Protein AF-A0A7Y2XGN5-F1 (afdb_monomer_lite)

Sequence (210 aa):
MIRVLTLCLCLACTPVGALAEQETGHDYFAAQRQMISRGVQAVLMCNGLFTSGRSLEQVFRQELAYLSDPVGTVEGGDYRIDTGMRAVEVGSPDSGPVMRAAFREGIGCIVLAPDQDLDDVDSLPSFDATPPTGDPSRIPWPDGDLLPGNPIPETVNAAALQAASDWAFERDTPEQDTLSLLVVHQGRIIHERYAEGIDRDTRTRTWSTA

Structure (mmCIF, N/CA/C/O backbone):
data_AF-A0A7Y2XGN5-F1
#
_entry.id   AF-A0A7Y2XGN5-F1
#
loop_
_atom_site.group_PDB
_atom_site.id
_atom_site.type_symbol
_atom_site.label_atom_id
_atom_site.label_alt_id
_atom_site.label_comp_id
_atom_site.label_asym_id
_atom_site.label_entity_id
_atom_site.label_seq_id
_atom_site.pdbx_PDB_ins_code
_atom_site.Cartn_x
_atom_site.Cartn_y
_atom_site.Cartn_z
_atom_site.occupancy
_atom_site.B_iso_or_equiv
_atom_site.auth_seq_id
_atom_site.auth_comp_id
_atom_site.auth_asym_id
_atom_site.auth_atom_id
_atom_site.pdbx_PDB_model_num
ATOM 1 N N . MET A 1 1 ? 18.950 68.385 70.216 1.00 39.97 1 MET A N 1
ATOM 2 C CA . MET A 1 1 ? 19.549 67.271 69.449 1.00 39.97 1 MET A CA 1
ATOM 3 C C . MET A 1 1 ? 18.477 66.714 68.526 1.00 39.97 1 MET A C 1
ATOM 5 O O . MET A 1 1 ? 17.382 66.429 68.992 1.00 39.97 1 MET A O 1
ATOM 9 N N . ILE A 1 2 ? 18.743 66.754 67.223 1.00 39.59 2 ILE A N 1
ATOM 10 C CA . ILE A 1 2 ? 17.759 66.713 66.130 1.00 39.59 2 ILE A CA 1
ATOM 11 C C . ILE A 1 2 ? 17.138 65.312 65.983 1.00 39.59 2 ILE A C 1
ATOM 13 O O . ILE A 1 2 ? 17.851 64.313 65.962 1.00 39.59 2 ILE A O 1
ATOM 17 N N . ARG A 1 3 ? 15.799 65.266 65.916 1.00 40.22 3 ARG A N 1
ATOM 18 C CA . ARG A 1 3 ? 14.970 64.067 65.707 1.00 40.22 3 ARG A CA 1
ATOM 19 C C . ARG A 1 3 ? 15.082 63.602 64.251 1.00 40.22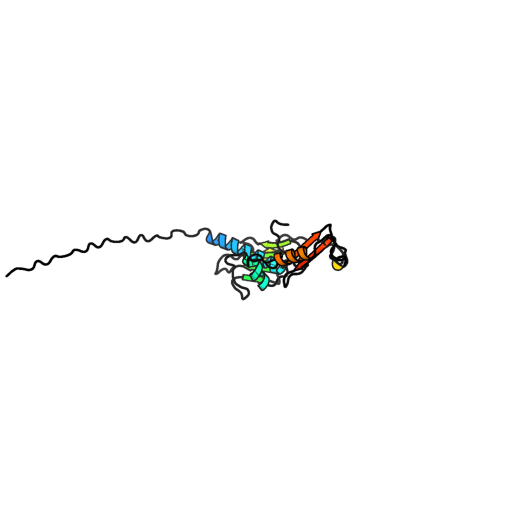 3 ARG A C 1
ATOM 21 O O . ARG A 1 3 ? 14.822 64.384 63.342 1.00 40.22 3 ARG A O 1
ATOM 28 N N . VAL A 1 4 ? 15.440 62.335 64.053 1.00 43.47 4 VAL A N 1
ATOM 29 C CA . VAL A 1 4 ? 15.466 61.660 62.748 1.00 43.47 4 VAL A CA 1
ATOM 30 C C . VAL A 1 4 ? 14.032 61.321 62.331 1.00 43.47 4 VAL A C 1
ATOM 32 O O . VAL A 1 4 ? 13.284 60.718 63.098 1.00 43.47 4 VAL A O 1
ATOM 35 N N . LEU A 1 5 ? 13.653 61.759 61.131 1.00 44.75 5 LEU A N 1
ATOM 36 C CA . LEU A 1 5 ? 12.362 61.515 60.496 1.00 44.75 5 LEU A CA 1
ATOM 37 C C . LEU A 1 5 ? 12.466 60.214 59.679 1.00 44.75 5 LEU A C 1
ATOM 39 O O . LEU A 1 5 ? 13.184 60.176 58.682 1.00 44.75 5 LEU A O 1
ATOM 43 N N . THR A 1 6 ? 11.789 59.146 60.099 1.00 49.91 6 THR A N 1
ATOM 44 C CA . THR A 1 6 ? 11.737 57.885 59.340 1.00 49.91 6 THR A CA 1
ATOM 45 C C . THR A 1 6 ? 10.616 57.962 58.305 1.00 49.91 6 THR A C 1
ATOM 47 O O . THR A 1 6 ? 9.443 58.071 58.655 1.00 49.91 6 THR A O 1
ATOM 50 N N . LEU A 1 7 ? 10.990 57.934 57.026 1.00 46.38 7 LEU A N 1
ATOM 51 C CA . LEU A 1 7 ? 10.095 57.952 55.870 1.00 46.38 7 LEU A CA 1
ATOM 52 C C . LEU A 1 7 ? 9.572 56.525 55.603 1.00 46.38 7 LEU A C 1
ATOM 54 O O . LEU A 1 7 ? 10.345 55.650 55.221 1.00 46.38 7 LEU A O 1
ATOM 58 N N . CYS A 1 8 ? 8.276 56.278 55.816 1.00 45.75 8 CYS A N 1
ATOM 59 C CA . CYS A 1 8 ? 7.621 55.019 55.437 1.00 45.75 8 CYS A CA 1
ATOM 60 C C . CYS A 1 8 ? 7.396 54.969 53.919 1.00 45.75 8 CYS A C 1
ATOM 62 O O . CYS A 1 8 ? 6.618 55.754 53.378 1.00 45.75 8 CYS A O 1
ATOM 64 N N . LEU A 1 9 ? 8.058 54.030 53.243 1.00 52.44 9 LEU A N 1
ATOM 65 C CA . LEU A 1 9 ? 7.868 53.730 51.825 1.00 52.44 9 LEU A CA 1
ATOM 66 C C . LEU A 1 9 ? 6.732 52.700 51.678 1.00 52.44 9 LEU A C 1
ATOM 68 O O . LEU A 1 9 ? 6.912 51.525 51.991 1.00 52.44 9 LEU A O 1
ATOM 72 N N . CYS A 1 10 ? 5.552 53.133 51.233 1.00 48.84 10 CYS A N 1
ATOM 73 C CA . CYS A 1 10 ? 4.432 52.236 50.936 1.00 48.84 10 CYS A CA 1
ATOM 74 C C . CYS A 1 10 ? 4.643 51.558 49.570 1.00 48.84 10 CYS A C 1
ATOM 76 O O . CYS A 1 10 ? 4.505 52.208 48.535 1.00 48.84 10 CYS A O 1
ATOM 78 N N . LEU A 1 11 ? 4.955 50.256 49.557 1.00 57.78 11 LEU A N 1
ATOM 79 C CA . LEU A 1 11 ? 4.897 49.427 48.348 1.00 57.78 11 LEU A CA 1
ATOM 80 C C . LEU A 1 11 ? 3.427 49.178 47.974 1.00 57.78 11 LEU A C 1
ATOM 82 O O . LEU A 1 11 ? 2.701 48.499 48.699 1.00 57.78 11 LEU A O 1
ATOM 86 N N . ALA A 1 12 ? 2.992 49.713 46.836 1.00 53.97 12 ALA A N 1
ATOM 87 C CA . ALA A 1 12 ? 1.714 49.365 46.232 1.00 53.97 12 ALA A CA 1
ATOM 88 C C . ALA A 1 12 ? 1.853 48.024 45.489 1.00 53.97 12 ALA A C 1
ATOM 90 O O . ALA A 1 12 ? 2.434 47.970 44.407 1.00 53.97 12 ALA A O 1
ATOM 91 N N . CYS A 1 13 ? 1.331 46.939 46.066 1.00 53.28 13 CYS A N 1
ATOM 92 C CA . CYS A 1 13 ? 1.133 45.682 45.346 1.00 53.28 13 CYS A CA 1
ATOM 93 C C . CYS A 1 13 ? -0.063 45.835 44.401 1.00 53.28 13 CYS A C 1
ATOM 95 O O . CYS A 1 13 ? -1.208 45.881 44.850 1.00 53.28 13 CYS A O 1
ATOM 97 N N . THR A 1 14 ? 0.184 45.910 43.096 1.00 58.19 14 THR A N 1
ATOM 98 C CA . THR A 1 14 ? -0.862 45.725 42.088 1.00 58.19 14 THR A CA 1
ATOM 99 C C . THR A 1 14 ? -1.178 44.229 41.983 1.00 58.19 14 THR A C 1
ATOM 101 O O . THR A 1 14 ? -0.264 43.430 41.769 1.00 58.19 14 THR A O 1
ATOM 104 N N . PRO A 1 15 ? -2.441 43.796 42.142 1.00 53.97 15 PRO A N 1
ATOM 105 C CA . PRO A 1 15 ? -2.793 42.413 41.876 1.00 53.97 15 PRO A CA 1
ATOM 106 C C . PRO A 1 15 ? -2.719 42.204 40.362 1.00 53.97 15 PRO A C 1
ATOM 108 O O . PRO A 1 15 ? -3.539 42.727 39.608 1.00 53.97 15 PRO A O 1
ATOM 111 N N . VAL A 1 16 ? -1.713 41.457 39.910 1.00 58.31 16 VAL A N 1
ATOM 112 C CA . VAL A 1 16 ? -1.733 40.840 38.584 1.00 58.31 16 VAL A CA 1
ATOM 113 C C . VAL A 1 16 ? -2.884 39.842 38.622 1.00 58.31 16 VAL A C 1
ATOM 115 O O . VAL A 1 16 ? -2.775 38.774 39.220 1.00 58.31 16 VAL A O 1
ATOM 118 N N . GLY A 1 17 ? -4.030 40.238 38.070 1.00 53.50 17 GLY A N 1
ATOM 119 C CA . GLY A 1 17 ? -5.134 39.326 37.833 1.00 53.50 17 GLY A CA 1
ATOM 120 C C . GLY A 1 17 ? -4.645 38.239 36.888 1.00 53.50 17 GLY A C 1
ATOM 121 O O . GLY A 1 17 ? -4.454 38.495 35.702 1.00 53.50 17 GLY A O 1
ATOM 122 N N . ALA A 1 18 ? -4.409 37.043 37.420 1.00 54.38 18 ALA A N 1
ATOM 123 C CA . ALA A 1 18 ? -4.291 35.850 36.608 1.00 54.38 18 ALA A CA 1
ATOM 124 C C . ALA A 1 18 ? -5.665 35.614 35.973 1.00 54.38 18 ALA A C 1
ATOM 126 O O . ALA A 1 18 ? -6.574 35.081 36.609 1.00 54.38 18 ALA A O 1
ATOM 127 N N . LEU A 1 19 ? -5.837 36.066 34.732 1.00 54.53 19 LEU A N 1
ATOM 128 C CA . LEU A 1 19 ? -6.859 35.507 33.865 1.00 54.53 19 LEU A CA 1
ATOM 129 C C . LEU A 1 19 ? -6.414 34.072 33.598 1.00 54.53 19 LEU A C 1
ATOM 131 O O . LEU A 1 19 ? -5.533 33.824 32.780 1.00 54.53 19 LEU A O 1
ATOM 135 N N . ALA A 1 20 ? -6.954 33.137 34.375 1.00 53.94 20 ALA A N 1
ATOM 136 C CA . ALA A 1 20 ? -6.930 31.737 34.006 1.00 53.94 20 ALA A CA 1
ATOM 137 C C . ALA A 1 20 ? -7.732 31.626 32.707 1.00 53.94 20 ALA A C 1
ATOM 139 O O . ALA A 1 20 ? -8.962 31.693 32.717 1.00 53.94 20 ALA A O 1
ATOM 140 N N . GLU A 1 21 ? -7.027 31.544 31.586 1.00 57.19 21 GLU A N 1
ATOM 141 C CA . GLU A 1 21 ? -7.609 31.187 30.303 1.00 57.19 21 GLU A CA 1
ATOM 142 C C . GLU A 1 21 ? -8.087 29.739 30.440 1.00 57.19 21 GLU A C 1
ATOM 144 O O . GLU A 1 21 ? -7.306 28.794 30.374 1.00 57.19 21 GLU A O 1
ATOM 149 N N . GLN A 1 22 ? -9.367 29.552 30.775 1.00 57.31 22 GLN A N 1
ATOM 150 C CA . GLN A 1 22 ? -9.992 28.242 30.656 1.00 57.31 22 GLN A CA 1
ATOM 151 C C . GLN A 1 22 ? -9.955 27.880 29.171 1.00 57.31 22 GLN A C 1
ATOM 153 O O . GLN A 1 22 ? -10.751 28.418 28.397 1.00 57.31 22 GLN A O 1
ATOM 158 N N . GLU A 1 23 ? -9.059 26.968 28.784 1.00 60.34 23 GLU A N 1
ATOM 159 C CA . GLU A 1 23 ? -9.159 26.234 27.523 1.00 60.34 23 GLU A CA 1
ATOM 160 C C . GLU A 1 23 ? -10.536 25.562 27.486 1.00 60.34 23 GLU A C 1
ATOM 162 O O . GLU A 1 23 ? -10.786 24.503 28.061 1.00 60.34 23 GLU A O 1
ATOM 167 N N . THR A 1 24 ? -11.488 26.251 26.871 1.00 68.44 24 THR A N 1
ATOM 168 C CA . THR A 1 24 ? -12.861 25.799 26.700 1.00 68.44 24 THR A CA 1
ATOM 169 C C . THR A 1 24 ? -12.974 25.266 25.288 1.00 68.44 24 THR A C 1
ATOM 171 O O . THR A 1 24 ? -13.283 25.989 24.348 1.00 68.44 24 THR A O 1
ATOM 174 N N . GLY A 1 25 ? -12.708 23.974 25.135 1.00 73.06 25 GLY A N 1
ATOM 175 C CA . GLY A 1 25 ? -12.869 23.303 23.854 1.00 73.06 25 GLY A CA 1
ATOM 176 C C . GLY A 1 25 ? -12.949 21.798 24.016 1.00 73.06 25 GLY A C 1
ATOM 177 O O . GLY A 1 25 ? -12.007 21.101 23.665 1.00 73.06 25 GLY A O 1
ATOM 178 N N . HIS A 1 26 ? -14.058 21.280 24.554 1.00 85.25 26 HIS A N 1
ATOM 179 C CA . HIS A 1 26 ? -14.326 19.847 24.429 1.00 85.25 26 HIS A CA 1
ATOM 180 C C . HIS A 1 26 ? -14.402 19.497 22.938 1.00 85.25 26 HIS A C 1
ATOM 182 O O . HIS A 1 26 ? -15.207 20.074 22.203 1.00 85.25 26 HIS A O 1
ATOM 188 N N . ASP A 1 27 ? -13.547 18.582 22.488 1.00 89.69 27 ASP A N 1
ATOM 189 C CA . ASP A 1 27 ? -13.486 18.189 21.087 1.00 89.69 27 ASP A CA 1
ATOM 190 C C . ASP A 1 27 ? -14.611 17.206 20.751 1.00 89.69 27 ASP A C 1
ATOM 192 O O . ASP A 1 27 ? -14.450 15.987 20.806 1.00 89.69 27 ASP A O 1
ATOM 196 N N . TYR A 1 28 ? -15.760 17.753 20.357 1.00 91.00 28 TYR A N 1
ATOM 197 C CA . TYR A 1 28 ? -16.929 16.978 19.934 1.00 91.00 28 TYR A CA 1
ATOM 198 C C . TYR A 1 28 ? -16.660 16.032 18.756 1.00 91.00 28 TYR A C 1
ATOM 200 O O . TYR A 1 28 ? -17.456 15.124 18.528 1.00 91.00 28 TYR A O 1
ATOM 208 N N . PHE A 1 29 ? -15.569 16.237 18.010 1.00 92.81 29 PHE A N 1
ATOM 209 C CA . PHE A 1 29 ? -15.221 15.436 16.839 1.00 92.81 29 PHE A CA 1
ATOM 210 C C . PHE A 1 29 ? -14.088 14.438 17.097 1.00 92.81 29 PHE A C 1
ATOM 212 O O . PHE A 1 29 ? -13.654 13.760 16.163 1.00 92.81 29 PHE A O 1
ATOM 219 N N . ALA A 1 30 ? -13.604 14.324 18.339 1.00 90.69 30 ALA A N 1
ATOM 220 C CA . ALA A 1 30 ? -12.494 13.441 18.688 1.00 90.69 30 ALA A CA 1
ATOM 221 C C . ALA A 1 30 ? -12.772 11.989 18.269 1.00 90.69 30 ALA A C 1
ATOM 223 O O . ALA A 1 30 ? -11.959 11.371 17.582 1.00 90.69 30 ALA A O 1
ATOM 224 N N . ALA A 1 31 ? -13.959 11.470 18.599 1.00 89.88 31 ALA A N 1
ATOM 225 C CA . ALA A 1 31 ? -14.358 10.107 18.255 1.00 89.88 31 ALA A CA 1
ATOM 226 C C . ALA A 1 31 ? -14.423 9.887 16.733 1.00 89.88 31 ALA A C 1
ATOM 228 O O . ALA A 1 31 ? -13.965 8.865 16.231 1.00 89.88 31 ALA A O 1
ATOM 229 N N . GLN A 1 32 ? -14.941 10.858 15.976 1.00 92.88 32 GLN A N 1
ATOM 230 C CA . GLN A 1 32 ? -15.032 10.780 14.517 1.00 92.88 32 GLN A CA 1
ATOM 231 C C . GLN A 1 32 ? -13.648 10.812 13.872 1.00 92.88 32 GLN A C 1
ATOM 233 O O . GLN A 1 32 ? -13.387 10.028 12.963 1.00 92.88 32 GLN A O 1
ATOM 238 N N . ARG A 1 33 ? -12.734 11.660 14.361 1.00 93.31 33 ARG A N 1
ATOM 239 C CA . ARG A 1 33 ? -11.345 11.672 13.882 1.00 93.31 33 ARG A CA 1
ATOM 240 C C . ARG A 1 33 ? -10.635 10.353 14.180 1.00 93.31 33 ARG A C 1
ATOM 242 O O . ARG A 1 33 ? -9.934 9.849 13.308 1.00 93.31 33 ARG A O 1
ATOM 249 N N . GLN A 1 34 ? -10.861 9.767 15.357 1.00 93.81 34 GLN A N 1
ATOM 250 C CA . GLN A 1 34 ? -10.330 8.445 15.698 1.00 93.81 34 GLN A CA 1
ATOM 251 C C . GLN A 1 34 ? -10.893 7.353 14.782 1.00 93.81 34 GLN A C 1
ATOM 253 O O . GLN A 1 34 ? -10.114 6.564 14.258 1.00 93.81 34 GLN A O 1
ATOM 258 N N . MET A 1 35 ? -12.208 7.334 14.526 1.00 95.31 35 MET A N 1
ATOM 259 C CA . MET A 1 35 ? -12.816 6.398 13.568 1.00 95.31 35 MET A CA 1
ATOM 260 C C . MET A 1 35 ? -12.198 6.541 12.174 1.00 95.31 35 MET A C 1
ATOM 262 O O . MET A 1 35 ? -11.806 5.550 11.570 1.00 95.31 35 MET A O 1
ATOM 266 N N . ILE A 1 36 ? -12.052 7.766 11.665 1.00 95.69 36 ILE A N 1
ATOM 267 C CA . ILE A 1 36 ? -11.463 7.992 10.340 1.00 95.69 36 ILE A CA 1
ATOM 268 C C . ILE A 1 36 ? -10.008 7.508 10.308 1.00 95.69 36 ILE A C 1
ATOM 270 O O . ILE A 1 36 ? -9.657 6.722 9.432 1.00 95.69 36 ILE A O 1
ATOM 274 N N . SER A 1 37 ? -9.176 7.917 11.272 1.00 95.94 37 SER A N 1
ATOM 275 C CA . SER A 1 37 ? -7.758 7.529 11.320 1.00 95.94 37 SER A CA 1
ATOM 276 C C . SER A 1 37 ? -7.580 6.009 11.403 1.00 95.94 37 SER A C 1
ATOM 278 O O . SER A 1 37 ? -6.857 5.415 10.601 1.00 95.94 37 SER A O 1
ATOM 280 N N . ARG A 1 38 ? -8.318 5.348 12.305 1.00 97.62 38 ARG A N 1
ATOM 281 C CA . ARG A 1 38 ? -8.271 3.888 12.484 1.00 97.62 38 ARG A CA 1
ATOM 282 C C . ARG A 1 38 ? -8.802 3.140 11.264 1.00 97.62 38 ARG A C 1
ATOM 284 O O . ARG A 1 38 ? -8.243 2.113 10.899 1.00 97.62 38 ARG A O 1
ATOM 291 N N . GLY A 1 39 ? -9.837 3.660 10.602 1.00 97.81 39 GLY A N 1
ATOM 292 C CA . GLY A 1 39 ? -10.359 3.096 9.357 1.00 97.81 39 GLY A CA 1
ATOM 293 C C . GLY A 1 39 ? -9.350 3.177 8.212 1.00 97.81 39 GLY A C 1
ATOM 294 O O . GLY A 1 39 ? -9.149 2.190 7.504 1.00 97.81 39 GLY A O 1
ATOM 295 N N . VAL A 1 40 ? -8.658 4.316 8.073 1.00 97.88 40 VAL A N 1
ATOM 296 C CA . VAL A 1 40 ? -7.559 4.470 7.106 1.00 97.88 40 VAL A CA 1
ATOM 297 C C . VAL A 1 40 ? -6.434 3.488 7.429 1.00 97.88 40 VAL A C 1
ATOM 299 O O . VAL A 1 40 ? -5.997 2.756 6.546 1.00 97.88 40 VAL A O 1
ATOM 302 N N . GLN A 1 41 ? -6.001 3.392 8.686 1.00 98.38 41 GLN A N 1
ATOM 303 C CA . GLN A 1 41 ? -4.978 2.421 9.067 1.00 98.38 41 GLN A CA 1
ATOM 304 C C . GLN A 1 41 ? -5.402 0.980 8.757 1.00 98.38 41 GLN A C 1
ATOM 306 O O . GLN A 1 41 ? -4.625 0.241 8.154 1.00 98.38 41 GLN A O 1
ATOM 311 N N . ALA A 1 42 ? -6.634 0.590 9.100 1.00 98.50 42 ALA A N 1
ATOM 312 C CA . ALA A 1 42 ? -7.137 -0.760 8.870 1.00 98.50 42 ALA A CA 1
ATOM 313 C C . ALA A 1 42 ? -7.076 -1.139 7.382 1.00 98.50 42 ALA A C 1
ATOM 315 O O . ALA A 1 42 ? -6.577 -2.211 7.041 1.00 98.50 42 ALA A O 1
ATOM 316 N N . VAL A 1 43 ? -7.512 -0.252 6.478 1.00 98.19 43 VAL A N 1
ATOM 317 C CA . VAL A 1 43 ? -7.492 -0.537 5.032 1.00 98.19 43 VAL A CA 1
ATOM 318 C C . VAL A 1 43 ? -6.093 -0.516 4.433 1.00 98.19 43 VAL A C 1
ATOM 320 O O . VAL A 1 43 ? -5.815 -1.316 3.537 1.00 98.19 43 VAL A O 1
ATOM 323 N N . LEU A 1 44 ? -5.204 0.355 4.921 1.00 98.19 44 LEU A N 1
ATOM 324 C CA . LEU A 1 44 ? -3.807 0.391 4.486 1.00 98.19 44 LEU A CA 1
ATOM 325 C C . LEU A 1 44 ? -3.072 -0.884 4.911 1.00 98.19 44 LEU A C 1
ATOM 327 O O . LEU A 1 44 ? -2.430 -1.522 4.076 1.00 98.19 44 LEU A O 1
ATOM 331 N N . MET A 1 45 ? -3.236 -1.303 6.170 1.00 98.62 45 MET A N 1
ATOM 332 C CA . MET A 1 45 ? -2.665 -2.551 6.676 1.00 98.62 45 MET A CA 1
ATOM 333 C C . MET A 1 45 ? -3.232 -3.766 5.952 1.00 98.62 45 MET A C 1
ATOM 335 O O . MET A 1 45 ? -2.472 -4.598 5.464 1.00 98.62 45 MET A O 1
ATOM 339 N N . CYS A 1 46 ? -4.559 -3.857 5.840 1.00 98.69 46 CYS A N 1
ATOM 340 C CA . CYS A 1 46 ? -5.214 -4.981 5.184 1.00 98.69 46 CYS A CA 1
ATOM 341 C C . CYS A 1 46 ? -4.756 -5.120 3.728 1.00 98.69 46 CYS A C 1
ATOM 343 O O . CYS A 1 46 ? -4.379 -6.216 3.317 1.00 98.69 46 CYS A O 1
ATOM 345 N N . ASN A 1 47 ? -4.729 -4.028 2.949 1.00 98.19 47 ASN A N 1
ATOM 346 C CA . ASN A 1 47 ? -4.265 -4.106 1.562 1.00 98.19 47 ASN A CA 1
ATOM 347 C C . ASN A 1 47 ? -2.782 -4.471 1.487 1.00 98.19 47 ASN A C 1
ATOM 349 O O . ASN A 1 47 ? -2.426 -5.347 0.706 1.00 98.19 47 ASN A O 1
ATOM 353 N N . GLY A 1 48 ? -1.932 -3.858 2.313 1.00 97.44 48 GLY A N 1
ATOM 354 C CA . GLY A 1 48 ? -0.508 -4.181 2.329 1.00 97.44 48 GLY A CA 1
ATOM 355 C C . GLY A 1 48 ? -0.245 -5.665 2.606 1.00 97.44 48 GLY A C 1
ATOM 356 O O . GLY A 1 48 ? 0.536 -6.294 1.899 1.00 97.44 48 GLY A O 1
ATOM 357 N N . LEU A 1 49 ? -0.957 -6.253 3.568 1.00 98.19 49 LEU A N 1
ATO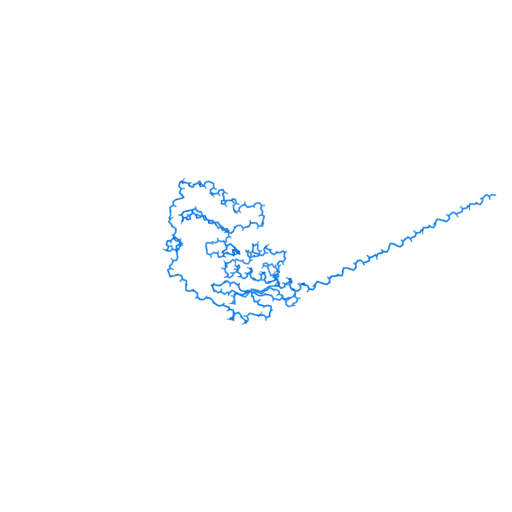M 358 C CA . LEU A 1 49 ? -0.788 -7.659 3.937 1.00 98.19 49 LEU A CA 1
ATOM 359 C C . LEU A 1 49 ? -1.438 -8.616 2.928 1.00 98.19 49 LEU A C 1
ATOM 361 O O . LEU A 1 49 ? -0.804 -9.560 2.465 1.00 98.19 49 LEU A O 1
ATOM 365 N N . PHE A 1 50 ? -2.709 -8.397 2.585 1.00 97.88 50 PHE A N 1
ATOM 366 C CA . PHE A 1 50 ? -3.521 -9.403 1.895 1.00 97.88 50 PHE A CA 1
ATOM 367 C C . PHE A 1 50 ? -3.712 -9.149 0.400 1.00 97.88 50 PHE A C 1
ATOM 369 O O . PHE A 1 50 ? -3.978 -10.113 -0.319 1.00 97.88 50 PHE A O 1
ATOM 376 N N . THR A 1 51 ? -3.567 -7.904 -0.067 1.00 96.44 51 THR A N 1
ATOM 377 C CA . THR A 1 51 ? -3.595 -7.555 -1.500 1.00 96.44 51 THR A CA 1
ATOM 378 C C . THR A 1 51 ? -2.184 -7.557 -2.084 1.00 96.44 51 THR A C 1
ATOM 380 O O . THR A 1 51 ? -1.955 -8.135 -3.147 1.00 96.44 51 THR A O 1
ATOM 383 N N . SER A 1 52 ? -1.245 -6.914 -1.387 1.00 96.50 52 SER A N 1
ATOM 384 C CA . SER A 1 52 ? 0.136 -6.734 -1.838 1.00 96.50 52 SER A CA 1
ATOM 385 C C . SER A 1 52 ? 1.069 -7.862 -1.402 1.00 96.50 52 SER A C 1
ATOM 387 O O . SER A 1 52 ? 2.138 -7.993 -1.982 1.00 96.50 52 SER A O 1
ATOM 389 N N . GLY A 1 53 ? 0.700 -8.666 -0.396 1.00 96.31 53 GLY A N 1
ATOM 390 C CA . GLY A 1 53 ? 1.554 -9.746 0.116 1.00 96.31 53 GLY A CA 1
ATOM 391 C C . GLY A 1 53 ? 2.805 -9.257 0.854 1.00 96.31 53 GLY A C 1
ATOM 392 O O . GLY A 1 53 ? 3.774 -10.002 0.982 1.00 96.31 53 GLY A O 1
ATOM 393 N N . ARG A 1 54 ? 2.808 -8.002 1.313 1.00 96.81 54 ARG A N 1
ATOM 394 C CA . ARG A 1 54 ? 3.956 -7.369 1.968 1.00 96.81 54 ARG A CA 1
ATOM 395 C C . ARG A 1 54 ? 4.046 -7.776 3.435 1.00 96.81 54 ARG A C 1
ATOM 397 O O . ARG A 1 54 ? 3.045 -8.133 4.057 1.00 96.81 54 ARG A O 1
ATOM 404 N N . SER A 1 55 ? 5.247 -7.696 4.003 1.00 97.00 55 SER A N 1
ATOM 405 C CA . SER A 1 55 ? 5.462 -7.972 5.426 1.00 97.00 55 SER A CA 1
ATOM 406 C C . SER A 1 55 ? 4.854 -6.880 6.312 1.00 97.00 55 SER A C 1
ATOM 408 O O . SER A 1 55 ? 4.635 -5.745 5.877 1.00 97.00 55 SER A O 1
ATOM 410 N N . LEU A 1 56 ? 4.613 -7.192 7.587 1.00 97.94 56 LEU A N 1
ATOM 411 C CA . LEU A 1 56 ? 4.114 -6.203 8.541 1.00 97.94 56 LEU A CA 1
ATOM 412 C C . LEU A 1 56 ? 5.107 -5.043 8.724 1.00 97.94 56 LEU A C 1
ATOM 414 O O . LEU A 1 56 ? 4.701 -3.887 8.811 1.00 97.94 56 LEU A O 1
ATOM 418 N N . GLU A 1 57 ? 6.407 -5.335 8.705 1.00 97.25 57 GLU A N 1
ATOM 419 C CA . GLU A 1 57 ? 7.480 -4.342 8.785 1.00 97.25 57 GLU A CA 1
ATOM 420 C C . GLU A 1 57 ? 7.460 -3.400 7.585 1.00 97.25 57 GLU A C 1
ATOM 422 O O . GLU A 1 57 ? 7.542 -2.183 7.745 1.00 97.25 57 GLU A O 1
ATOM 427 N N . GLN A 1 58 ? 7.298 -3.947 6.380 1.00 96.12 58 GLN A N 1
ATOM 428 C CA . GLN A 1 58 ? 7.127 -3.171 5.156 1.00 96.12 58 GLN A CA 1
ATOM 429 C C . GLN A 1 58 ? 5.881 -2.269 5.233 1.00 96.12 58 GLN A C 1
ATOM 431 O O . GLN A 1 58 ? 5.945 -1.091 4.868 1.00 96.12 58 GLN A O 1
ATOM 436 N N . VAL A 1 59 ? 4.760 -2.794 5.736 1.00 97.25 59 VAL A N 1
ATOM 437 C CA . VAL A 1 59 ? 3.515 -2.036 5.920 1.00 97.25 59 VAL A CA 1
ATOM 438 C C . VAL A 1 59 ? 3.709 -0.882 6.902 1.00 97.25 59 VAL A C 1
ATOM 440 O O . VAL A 1 59 ? 3.415 0.257 6.552 1.00 97.25 59 VAL A O 1
ATOM 443 N N . PHE A 1 60 ? 4.258 -1.118 8.093 1.00 97.38 60 PHE A N 1
ATOM 444 C CA . PHE A 1 60 ? 4.510 -0.032 9.045 1.00 97.38 60 PHE A CA 1
ATOM 445 C C . PHE A 1 60 ? 5.498 1.003 8.495 1.00 97.38 60 PHE A C 1
ATOM 447 O O . PHE A 1 60 ? 5.242 2.201 8.585 1.00 97.38 60 PHE A O 1
ATOM 454 N N . ARG A 1 61 ? 6.597 0.547 7.883 1.00 94.31 61 ARG A N 1
ATOM 455 C CA . ARG A 1 61 ? 7.667 1.424 7.393 1.00 94.31 61 ARG A CA 1
ATOM 456 C C . ARG A 1 61 ? 7.249 2.288 6.205 1.00 94.31 61 ARG A C 1
ATOM 458 O O . ARG A 1 61 ? 7.710 3.418 6.118 1.00 94.31 61 ARG A O 1
ATOM 465 N N . GLN A 1 62 ? 6.451 1.759 5.277 1.00 93.31 62 GLN A N 1
ATOM 466 C CA . GLN A 1 62 ? 6.189 2.427 3.992 1.00 93.31 62 GLN A CA 1
ATOM 467 C C . GLN A 1 62 ? 4.712 2.806 3.818 1.00 93.31 62 GLN A C 1
ATOM 469 O O . GLN A 1 62 ? 4.418 3.869 3.287 1.00 93.31 62 GLN A O 1
ATOM 474 N N . GLU A 1 63 ? 3.767 1.967 4.259 1.00 93.69 63 GLU A N 1
ATOM 475 C CA . GLU A 1 63 ? 2.329 2.233 4.077 1.00 93.69 63 GLU A CA 1
ATOM 476 C C . GLU A 1 63 ? 1.778 3.146 5.174 1.00 93.69 63 GLU A C 1
ATOM 478 O O . GLU A 1 63 ? 1.121 4.147 4.890 1.00 93.69 63 GLU A O 1
ATOM 483 N N . LEU A 1 64 ? 2.065 2.823 6.438 1.00 96.06 64 LEU A N 1
ATOM 484 C CA . LEU A 1 64 ? 1.573 3.589 7.584 1.00 96.06 64 LEU A CA 1
ATOM 485 C C . LEU A 1 64 ? 2.391 4.842 7.878 1.00 96.06 64 LEU A C 1
ATOM 487 O O . LEU A 1 64 ? 1.916 5.685 8.630 1.00 96.06 64 LEU A O 1
ATOM 491 N N . ALA A 1 65 ? 3.542 5.023 7.225 1.00 93.38 65 ALA A N 1
ATOM 492 C CA . ALA A 1 65 ? 4.286 6.283 7.239 1.00 93.38 65 ALA A CA 1
ATOM 493 C C . ALA A 1 65 ? 3.464 7.473 6.700 1.00 93.38 65 ALA A C 1
ATOM 495 O O . ALA A 1 65 ? 3.777 8.624 6.988 1.00 93.38 65 ALA A O 1
ATOM 496 N N . TYR A 1 66 ? 2.387 7.205 5.951 1.00 90.56 66 TYR A N 1
ATOM 497 C CA . TYR A 1 66 ? 1.399 8.213 5.564 1.00 90.56 66 TYR A CA 1
ATOM 498 C C . TYR A 1 66 ? 0.636 8.809 6.764 1.00 90.56 66 TYR A C 1
ATOM 500 O O . TYR A 1 66 ? 0.172 9.948 6.702 1.00 90.56 66 TYR A O 1
ATOM 508 N N . LEU A 1 67 ? 0.471 8.043 7.845 1.00 94.19 67 LEU A N 1
ATOM 509 C CA . LEU A 1 67 ? -0.252 8.464 9.039 1.00 94.19 67 LEU A CA 1
ATOM 510 C C . LEU A 1 67 ? 0.690 9.174 10.010 1.00 94.19 67 LEU A C 1
ATOM 512 O O . LEU A 1 67 ? 1.790 8.706 10.283 1.00 94.19 67 LEU A O 1
ATOM 516 N N . SER A 1 68 ? 0.228 10.283 10.589 1.00 92.00 68 SER A N 1
ATOM 517 C CA . SER A 1 68 ? 0.999 11.029 11.591 1.00 92.00 68 SER A CA 1
ATOM 518 C C . SER A 1 68 ? 1.138 10.294 12.926 1.00 92.00 68 SER A C 1
ATOM 520 O O . SER A 1 68 ? 2.092 10.541 13.654 1.00 92.00 68 SER A O 1
ATOM 522 N N . ASP A 1 69 ? 0.163 9.447 13.262 1.00 93.81 69 ASP A N 1
ATOM 523 C CA . ASP A 1 69 ? 0.088 8.719 14.533 1.00 93.81 69 ASP A CA 1
ATOM 524 C C . ASP A 1 69 ? -0.614 7.364 14.317 1.00 93.81 69 ASP A C 1
ATOM 526 O O . ASP A 1 69 ? -1.816 7.232 14.576 1.00 93.81 69 ASP A O 1
ATOM 530 N N . PRO A 1 70 ? 0.073 6.375 13.711 1.00 96.50 70 PRO A 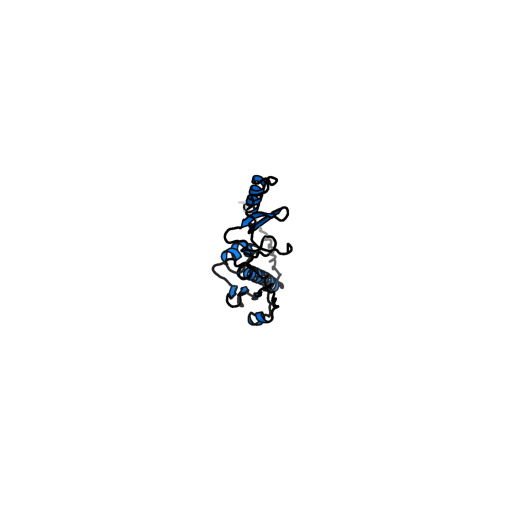N 1
ATOM 531 C CA . PRO A 1 70 ? -0.478 5.038 13.551 1.00 96.50 70 PRO A CA 1
ATOM 532 C C . PRO A 1 70 ? -0.598 4.336 14.911 1.00 96.50 70 PRO A C 1
ATOM 534 O O . PRO A 1 70 ? 0.271 4.432 15.773 1.00 96.50 70 PRO A O 1
ATOM 537 N N . VAL A 1 71 ? -1.672 3.575 15.091 1.00 97.00 71 VAL A N 1
ATOM 538 C CA . VAL A 1 71 ? -1.905 2.753 16.279 1.00 97.00 71 VAL A CA 1
ATOM 539 C C . VAL A 1 71 ? -0.941 1.567 16.295 1.00 97.00 71 VAL A C 1
ATOM 541 O O . VAL A 1 71 ? -0.990 0.712 15.410 1.00 97.00 71 VAL A O 1
ATOM 544 N N . GLY A 1 72 ? -0.127 1.478 17.346 1.00 96.69 72 GLY A N 1
ATOM 545 C CA . GLY A 1 72 ? 0.803 0.371 17.565 1.00 96.69 72 GLY A CA 1
ATOM 546 C C . GLY A 1 72 ? 2.067 0.435 16.707 1.00 96.69 72 GLY A C 1
ATOM 547 O O . GLY A 1 72 ? 2.333 1.409 16.007 1.00 96.69 72 GLY A O 1
ATOM 548 N N . THR A 1 73 ? 2.862 -0.623 16.791 1.00 97.75 73 THR A N 1
ATOM 549 C CA . THR A 1 73 ? 4.102 -0.840 16.038 1.00 97.75 73 THR A CA 1
ATOM 550 C C . THR A 1 73 ? 4.147 -2.281 15.532 1.00 97.75 73 THR A C 1
ATOM 552 O O . THR A 1 73 ? 3.228 -3.054 15.787 1.00 97.75 73 THR A O 1
ATOM 555 N N . VAL A 1 74 ? 5.219 -2.685 14.844 1.00 97.44 74 VAL A N 1
ATOM 556 C CA . VAL A 1 74 ? 5.388 -4.079 14.386 1.00 97.44 74 VAL A CA 1
ATOM 557 C C . VAL A 1 74 ? 5.417 -5.083 15.547 1.00 97.44 74 VAL A C 1
ATOM 559 O O . VAL A 1 74 ? 5.040 -6.238 15.374 1.00 97.44 74 VAL A O 1
ATOM 562 N N . GLU A 1 75 ? 5.828 -4.640 16.739 1.00 97.56 75 GLU A N 1
ATOM 563 C CA . GLU A 1 75 ? 5.860 -5.432 17.971 1.00 97.56 75 GLU A CA 1
ATOM 564 C C . GLU A 1 75 ? 4.478 -5.587 18.627 1.00 97.56 75 GLU A C 1
ATOM 566 O O . GLU A 1 75 ? 4.314 -6.428 19.514 1.00 97.56 75 GLU A O 1
ATOM 571 N N . GLY A 1 76 ? 3.486 -4.800 18.200 1.00 95.81 76 GLY A N 1
ATOM 572 C CA . GLY A 1 76 ? 2.106 -4.878 18.662 1.00 95.81 76 GLY A CA 1
ATOM 573 C C . GLY A 1 76 ? 1.500 -3.528 19.042 1.00 95.81 76 GLY A C 1
ATOM 574 O O . GLY A 1 76 ? 2.058 -2.457 18.817 1.00 95.81 76 GLY A O 1
ATOM 575 N N . GLY A 1 77 ? 0.307 -3.583 19.620 1.00 96.00 77 GLY A N 1
ATOM 576 C CA . GLY A 1 77 ? -0.488 -2.423 20.004 1.00 96.00 77 GLY A CA 1
ATOM 577 C C . GLY A 1 77 ? -1.970 -2.750 19.909 1.00 96.00 77 GLY A C 1
ATOM 578 O O . GLY A 1 77 ? -2.350 -3.915 19.792 1.00 96.00 77 GLY A O 1
ATOM 579 N N . ASP A 1 78 ? -2.802 -1.715 19.918 1.00 97.19 78 ASP A N 1
ATOM 580 C CA . ASP A 1 78 ? -4.253 -1.850 19.799 1.00 97.19 78 ASP A CA 1
ATOM 581 C C . ASP A 1 78 ? -4.665 -2.111 18.343 1.00 97.19 78 ASP A C 1
ATOM 583 O O . ASP A 1 78 ? -5.373 -1.323 17.726 1.00 97.19 78 ASP A O 1
ATOM 587 N N . TYR A 1 79 ? -4.191 -3.205 17.759 1.00 97.81 79 TYR A N 1
ATOM 588 C CA . TYR A 1 79 ? -4.666 -3.723 16.483 1.00 97.81 79 TYR A CA 1
ATOM 589 C C . TYR A 1 79 ? -4.584 -5.251 16.483 1.00 97.81 79 TYR A C 1
ATOM 591 O O . TYR A 1 79 ? -3.807 -5.859 17.221 1.00 97.81 79 TYR A O 1
ATOM 599 N N . ARG A 1 80 ? -5.380 -5.890 15.628 1.00 98.00 80 ARG A N 1
ATOM 600 C CA . ARG A 1 80 ? -5.396 -7.342 15.452 1.00 98.00 80 ARG A CA 1
ATOM 601 C C . ARG A 1 80 ? -5.393 -7.682 13.972 1.00 98.00 80 ARG A C 1
ATOM 603 O O . ARG A 1 80 ? -6.140 -7.095 13.198 1.00 98.00 80 ARG A O 1
ATOM 610 N N . ILE A 1 81 ? -4.568 -8.651 13.591 1.00 98.56 81 ILE A N 1
ATOM 611 C CA . ILE A 1 81 ? -4.544 -9.220 12.242 1.00 98.56 81 ILE A CA 1
ATOM 612 C C . ILE A 1 81 ? -5.144 -10.619 12.335 1.00 98.56 81 ILE A C 1
ATOM 614 O O . ILE A 1 81 ? -4.617 -11.480 13.039 1.00 98.56 81 ILE A O 1
ATOM 618 N N . ASP A 1 82 ? -6.245 -10.840 11.631 1.00 98.12 82 ASP A N 1
ATOM 619 C CA . ASP A 1 82 ? -6.877 -12.144 11.493 1.00 98.12 82 ASP A CA 1
ATOM 620 C C . ASP A 1 82 ? -6.501 -12.735 10.134 1.00 98.12 82 ASP A C 1
ATOM 622 O O . ASP A 1 82 ? -7.031 -12.343 9.095 1.00 98.12 82 ASP A O 1
ATOM 626 N N . THR A 1 83 ? -5.538 -13.655 10.114 1.00 97.50 83 THR A N 1
ATOM 627 C CA . THR A 1 83 ? -5.079 -14.277 8.864 1.00 97.50 83 THR A CA 1
ATOM 628 C C . THR A 1 83 ? -6.084 -15.277 8.300 1.00 97.50 83 THR A C 1
ATOM 630 O O . THR A 1 83 ? -6.096 -15.486 7.089 1.00 97.50 83 THR A O 1
ATOM 633 N N . GLY A 1 84 ? -6.940 -15.863 9.146 1.00 96.38 84 GLY A N 1
ATOM 634 C CA . GLY A 1 84 ? -7.981 -16.801 8.727 1.00 96.38 84 GLY A CA 1
ATOM 635 C C . GLY A 1 84 ? -9.098 -16.097 7.966 1.00 96.38 84 GLY A C 1
ATOM 636 O O . GLY A 1 84 ? -9.475 -16.535 6.883 1.00 96.38 84 GLY A O 1
ATOM 637 N N . MET A 1 85 ? -9.561 -14.962 8.493 1.00 95.94 85 MET A N 1
ATOM 638 C CA . MET A 1 85 ? -10.556 -14.110 7.831 1.00 95.94 85 MET A CA 1
ATOM 639 C C . MET A 1 85 ? -9.946 -13.086 6.864 1.00 95.94 85 MET A C 1
ATOM 641 O O . MET A 1 85 ? -10.679 -12.349 6.210 1.00 95.94 85 MET A O 1
ATOM 645 N N . ARG A 1 86 ? -8.609 -13.028 6.763 1.00 98.06 86 ARG A N 1
ATOM 646 C CA . ARG A 1 86 ? -7.853 -12.017 5.998 1.00 98.06 86 ARG A CA 1
ATOM 647 C C . ARG A 1 86 ? -8.347 -10.597 6.304 1.00 98.06 86 ARG A C 1
ATOM 649 O O . ARG A 1 86 ? -8.691 -9.828 5.405 1.00 98.06 86 ARG A O 1
ATOM 656 N N . ALA A 1 87 ? -8.400 -10.263 7.590 1.00 98.56 87 ALA A N 1
ATOM 657 C CA . ALA A 1 87 ? -8.932 -9.003 8.091 1.00 98.56 87 ALA A CA 1
ATOM 658 C C . ALA A 1 87 ? -7.985 -8.326 9.089 1.00 98.56 87 ALA A C 1
ATOM 660 O O . ALA A 1 87 ? -7.134 -8.963 9.710 1.00 98.56 87 ALA A O 1
ATOM 661 N N . VAL A 1 88 ? -8.141 -7.014 9.239 1.00 98.75 88 VAL A N 1
ATOM 662 C CA . VAL A 1 88 ? -7.431 -6.195 10.224 1.00 98.75 88 VAL A CA 1
ATOM 663 C C . VAL A 1 88 ? -8.447 -5.404 11.033 1.00 98.75 88 VAL A C 1
ATOM 665 O O . VAL A 1 88 ? -9.336 -4.775 10.463 1.00 98.75 88 VAL A O 1
ATOM 668 N N . GLU A 1 89 ? -8.285 -5.402 12.352 1.00 98.56 89 GLU A N 1
ATOM 669 C CA . GLU A 1 89 ? -8.989 -4.520 13.280 1.00 98.56 89 GLU A CA 1
ATOM 670 C C . GLU A 1 89 ? -7.995 -3.534 13.895 1.00 98.56 89 GLU A C 1
ATOM 672 O O . GLU A 1 89 ? -6.901 -3.930 14.289 1.00 98.56 89 GLU A O 1
ATOM 677 N N . VAL A 1 90 ? -8.368 -2.260 14.000 1.00 98.44 90 VAL A N 1
ATOM 678 C CA . VAL A 1 90 ? -7.550 -1.203 14.603 1.00 98.44 90 VAL A CA 1
ATOM 679 C C . VAL A 1 90 ? -8.356 -0.505 15.694 1.00 98.44 90 VAL A C 1
ATOM 681 O O . VAL A 1 90 ? -9.418 0.065 15.438 1.00 98.44 90 VAL A O 1
ATOM 684 N N . GLY A 1 91 ? -7.822 -0.528 16.908 1.00 96.00 91 GLY A N 1
ATOM 685 C CA . GLY A 1 91 ? -8.415 -0.037 18.142 1.00 96.00 91 GLY A CA 1
ATOM 686 C C . GLY A 1 91 ? -8.715 -1.148 19.149 1.00 96.00 91 GLY A C 1
ATOM 687 O O . GLY A 1 91 ? -8.716 -2.333 18.826 1.00 96.00 91 GLY A O 1
ATOM 688 N N . SER A 1 92 ? -9.045 -0.740 20.371 1.00 92.75 92 SER A N 1
ATOM 689 C CA . SER A 1 92 ? -9.647 -1.591 21.399 1.00 92.75 92 SER A CA 1
ATOM 690 C C . SER A 1 92 ? -10.809 -0.845 22.068 1.00 92.75 92 SER A C 1
ATOM 692 O O . SER A 1 92 ? -10.795 0.389 22.064 1.00 92.75 92 SER A O 1
ATOM 694 N N . PRO A 1 93 ? -11.789 -1.543 22.679 1.00 85.94 93 PRO A N 1
ATOM 695 C CA . PRO A 1 93 ? -12.862 -0.896 23.440 1.00 85.94 93 PRO A CA 1
ATOM 696 C C . PRO A 1 93 ? -12.361 0.058 24.536 1.00 85.94 93 PRO A C 1
ATOM 698 O O . PRO A 1 93 ? -13.045 1.028 24.856 1.00 85.94 93 PRO A O 1
ATOM 701 N N . ASP A 1 94 ? -11.162 -0.194 25.073 1.00 88.06 94 ASP A N 1
ATOM 702 C CA . ASP A 1 94 ? -10.541 0.623 26.119 1.00 88.06 94 ASP A CA 1
ATOM 703 C C . ASP A 1 94 ? -9.895 1.904 25.562 1.00 88.06 94 ASP A C 1
ATOM 705 O O . ASP A 1 94 ? -9.833 2.919 26.258 1.00 88.06 94 ASP A O 1
ATOM 709 N N . SER A 1 95 ? -9.432 1.889 24.305 1.00 84.69 95 SER A N 1
ATOM 710 C CA . SER A 1 95 ? -8.773 3.035 23.662 1.00 84.69 95 SER A CA 1
ATOM 711 C C . SER A 1 95 ? -9.647 3.808 22.681 1.00 84.69 95 SER A C 1
ATOM 713 O O . SER A 1 95 ? -9.198 4.827 22.156 1.00 84.69 95 SER A O 1
ATOM 715 N N . GLY A 1 96 ? -10.861 3.338 22.382 1.00 85.25 96 GLY A N 1
ATOM 716 C CA . GLY A 1 96 ? -11.837 4.050 21.557 1.00 85.25 96 GLY A CA 1
ATOM 717 C C . GLY A 1 96 ? -12.538 3.164 20.519 1.00 85.25 96 GLY A C 1
ATOM 718 O O . GLY A 1 96 ? -12.653 1.955 20.701 1.00 85.25 96 GLY A O 1
ATOM 719 N N . PRO A 1 97 ? -13.035 3.733 19.409 1.00 91.94 97 PRO A N 1
ATOM 720 C CA . PRO A 1 97 ? -13.761 2.963 18.403 1.00 91.94 97 PRO A CA 1
ATOM 721 C C . PRO A 1 97 ? -12.840 1.969 17.685 1.00 91.94 97 PRO A C 1
ATOM 723 O O . PRO A 1 97 ? -11.709 2.310 17.337 1.00 91.94 97 PRO A O 1
ATOM 726 N N . VAL A 1 98 ? -13.324 0.753 17.435 1.00 96.25 98 VAL A N 1
ATOM 727 C CA . VAL A 1 98 ? -12.600 -0.257 16.650 1.00 96.25 98 VAL A CA 1
ATOM 728 C C . VAL A 1 98 ? -13.061 -0.177 15.202 1.00 96.25 98 VAL A C 1
ATOM 730 O O . VAL A 1 98 ? -14.254 -0.291 14.933 1.00 96.25 98 VAL A O 1
ATOM 733 N N . MET A 1 99 ? -12.121 0.001 14.279 1.00 98.12 99 MET A N 1
ATOM 734 C CA . MET A 1 99 ? -12.394 0.010 12.841 1.00 98.12 99 MET A CA 1
ATOM 735 C C . MET A 1 99 ? -11.778 -1.206 12.175 1.00 98.12 99 MET A C 1
ATOM 737 O O . MET A 1 99 ? -10.743 -1.700 12.618 1.00 98.12 99 MET A O 1
ATOM 741 N N . ARG A 1 100 ? -12.408 -1.689 11.104 1.00 98.50 100 ARG A N 1
ATOM 742 C CA . ARG A 1 100 ? -12.051 -2.969 10.488 1.00 98.50 100 ARG A CA 1
ATOM 743 C C . ARG A 1 100 ? -11.940 -2.845 8.984 1.00 98.50 100 ARG A C 1
ATOM 745 O O . ARG A 1 100 ? -12.678 -2.080 8.365 1.00 98.50 100 ARG A O 1
ATOM 752 N N . ALA A 1 101 ? -11.057 -3.641 8.403 1.00 98.62 101 ALA A N 1
ATOM 753 C CA . ALA A 1 101 ? -11.033 -3.879 6.973 1.00 98.62 101 ALA A CA 1
ATOM 754 C C . ALA A 1 101 ? -10.831 -5.367 6.692 1.00 98.62 101 ALA A C 1
ATOM 756 O O . ALA A 1 101 ? -10.014 -6.010 7.349 1.00 98.62 101 ALA A O 1
ATOM 757 N N . ALA A 1 102 ? -11.555 -5.900 5.712 1.00 98.50 102 ALA A N 1
ATOM 758 C CA . ALA A 1 102 ? -11.476 -7.303 5.321 1.00 98.50 102 ALA A CA 1
ATOM 759 C C . ALA A 1 102 ? -11.169 -7.436 3.831 1.00 98.50 102 ALA A C 1
ATOM 761 O O . ALA A 1 102 ? -11.732 -6.716 3.002 1.00 98.50 102 ALA A O 1
ATOM 762 N N . PHE A 1 103 ? -10.263 -8.350 3.492 1.00 97.69 103 PHE A N 1
ATOM 763 C CA . PHE A 1 103 ? -9.874 -8.630 2.119 1.00 97.69 103 PHE A CA 1
ATOM 764 C C . PHE A 1 103 ? -10.942 -9.453 1.399 1.00 97.69 103 PHE A C 1
ATOM 766 O O . PHE A 1 103 ? -11.347 -10.514 1.871 1.00 97.69 103 PHE A O 1
ATOM 773 N N . ARG A 1 104 ? -11.329 -9.011 0.201 1.00 95.81 104 ARG A N 1
ATOM 774 C CA . ARG A 1 104 ? -12.169 -9.765 -0.730 1.00 95.81 104 ARG A CA 1
ATOM 775 C C . ARG A 1 104 ? -11.409 -10.000 -2.030 1.00 95.81 104 ARG A C 1
ATOM 777 O O . ARG A 1 104 ? -10.916 -9.062 -2.657 1.00 95.81 104 ARG A O 1
ATOM 784 N N . GLU A 1 105 ? -11.327 -11.265 -2.433 1.00 91.38 105 GLU A N 1
ATOM 785 C CA . GLU A 1 105 ? -10.664 -11.663 -3.676 1.00 91.38 105 GLU A CA 1
ATOM 786 C C . GLU A 1 105 ? -11.260 -10.903 -4.871 1.00 91.38 105 GLU A C 1
ATOM 788 O O . GLU A 1 105 ? -12.472 -10.700 -4.945 1.00 91.38 105 GLU A O 1
ATOM 793 N N . GLY A 1 106 ? -10.395 -10.410 -5.759 1.00 89.94 106 GLY A N 1
ATOM 794 C CA . GLY A 1 106 ? -10.794 -9.592 -6.908 1.00 89.94 106 GLY A CA 1
ATOM 795 C C . GLY A 1 106 ? -11.203 -8.140 -6.607 1.00 89.94 106 GLY A C 1
ATOM 796 O O . GLY A 1 106 ? -11.319 -7.361 -7.549 1.00 89.94 106 GLY A O 1
ATOM 797 N N . ILE A 1 107 ? -11.382 -7.749 -5.338 1.00 92.69 107 ILE A N 1
ATOM 798 C CA . ILE A 1 107 ? -11.771 -6.379 -4.936 1.00 92.69 107 ILE A CA 1
ATOM 799 C C . ILE A 1 107 ? -10.660 -5.686 -4.128 1.00 92.69 107 ILE A C 1
ATOM 801 O O . ILE A 1 107 ? -10.460 -4.480 -4.259 1.00 92.69 107 ILE A O 1
ATOM 805 N N . GLY A 1 108 ? -9.921 -6.435 -3.306 1.00 94.44 108 GLY A N 1
ATOM 806 C CA . GLY A 1 108 ? -9.003 -5.892 -2.302 1.00 94.44 108 GLY A CA 1
ATOM 807 C C . GLY A 1 108 ? -9.689 -5.727 -0.945 1.00 94.44 108 GLY A C 1
ATOM 808 O O . GLY A 1 108 ? -10.692 -6.385 -0.668 1.00 94.44 108 GLY A O 1
ATOM 809 N N . CYS A 1 109 ? -9.150 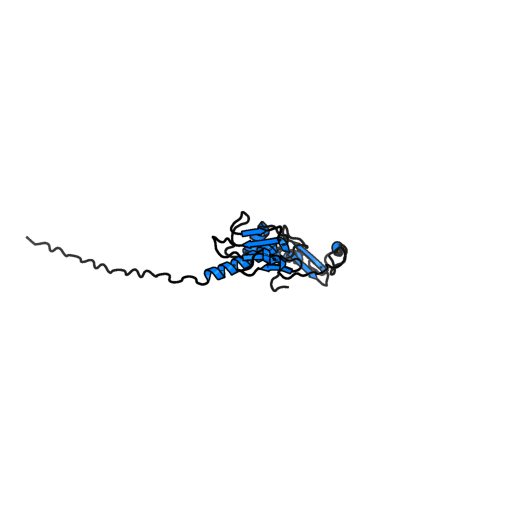-4.880 -0.066 1.00 97.06 109 CYS A N 1
ATOM 810 C CA . CYS A 1 109 ? -9.744 -4.698 1.260 1.00 97.06 109 CYS A CA 1
ATOM 811 C C . CYS A 1 109 ? -10.852 -3.648 1.301 1.00 97.06 109 CYS A C 1
ATOM 813 O O . CYS A 1 109 ? -10.675 -2.522 0.837 1.00 97.06 109 CYS A O 1
ATOM 815 N N . ILE A 1 110 ? -11.956 -4.010 1.949 1.00 97.56 110 ILE A N 1
ATOM 816 C CA . ILE A 1 110 ? -13.130 -3.167 2.170 1.00 97.56 110 ILE A CA 1
ATOM 817 C C . ILE A 1 110 ? -13.153 -2.754 3.640 1.00 97.56 110 ILE A C 1
ATOM 819 O O . ILE A 1 110 ? -13.019 -3.608 4.514 1.00 97.56 110 ILE A O 1
ATOM 823 N N . VAL A 1 111 ? -13.325 -1.458 3.913 1.00 98.00 111 VAL A N 1
ATOM 824 C CA . VAL A 1 111 ? -13.565 -0.951 5.273 1.00 98.00 111 VAL A CA 1
ATOM 825 C C . VAL A 1 111 ? -15.001 -1.263 5.669 1.00 98.00 111 VAL A C 1
ATOM 827 O O . VAL A 1 111 ? -15.926 -0.935 4.927 1.00 98.00 111 VAL A O 1
ATOM 830 N N . LEU A 1 112 ? -15.180 -1.874 6.833 1.00 97.88 112 LEU A N 1
ATOM 831 C CA . LEU A 1 112 ? -16.495 -2.158 7.397 1.00 97.88 112 LEU A CA 1
ATOM 832 C C . LEU A 1 112 ? -17.081 -0.892 8.034 1.00 97.88 112 LEU A C 1
ATOM 834 O O . LEU A 1 112 ? -16.345 -0.026 8.522 1.00 97.88 112 LEU A O 1
ATOM 838 N N . ALA A 1 113 ? -18.410 -0.786 8.044 1.00 95.94 113 ALA A N 1
ATOM 839 C CA . ALA A 1 113 ? -19.083 0.280 8.774 1.00 95.94 113 ALA A CA 1
ATOM 840 C C . ALA A 1 113 ? -18.780 0.179 10.286 1.00 95.94 113 ALA A C 1
ATOM 842 O O . ALA A 1 113 ? -18.472 -0.908 10.777 1.00 95.94 113 ALA A O 1
ATOM 843 N N . PRO A 1 114 ? -18.846 1.288 11.049 1.00 93.06 114 PRO A N 1
ATOM 844 C CA . PRO A 1 114 ? -18.486 1.277 12.471 1.00 93.06 114 PRO A CA 1
ATOM 845 C C . PRO A 1 114 ? -19.289 0.293 13.335 1.00 93.06 114 PRO A C 1
ATOM 847 O O . PRO A 1 114 ? -18.810 -0.130 14.384 1.00 93.06 114 PRO A O 1
ATOM 850 N N . ASP A 1 115 ? -20.510 -0.037 12.917 1.00 93.69 115 ASP A N 1
ATOM 851 C CA . ASP A 1 115 ? -21.425 -0.973 13.571 1.00 93.69 115 ASP A CA 1
ATOM 852 C C . ASP A 1 115 ? -21.305 -2.418 13.066 1.00 93.69 115 ASP A C 1
ATOM 854 O O . ASP A 1 115 ? -21.975 -3.291 13.610 1.00 93.69 115 ASP A O 1
ATOM 858 N N . GLN A 1 116 ? -20.443 -2.673 12.078 1.00 96.19 116 GLN A N 1
ATOM 859 C CA . GLN A 1 116 ? -20.166 -4.009 11.561 1.00 96.19 116 GLN A CA 1
ATOM 860 C C . GLN A 1 116 ? -18.955 -4.655 12.245 1.00 96.19 116 GLN A C 1
ATOM 862 O O . GLN A 1 116 ? -17.971 -3.997 12.622 1.00 96.19 116 GLN A O 1
ATOM 867 N N . ASP A 1 117 ? -19.002 -5.977 12.347 1.00 95.62 117 ASP A N 1
ATOM 868 C CA . ASP A 1 117 ? -17.920 -6.813 12.851 1.00 95.62 117 ASP A CA 1
ATOM 869 C C . ASP A 1 117 ? -17.464 -7.850 11.809 1.00 95.62 117 ASP A C 1
ATOM 871 O O . ASP A 1 117 ? -17.831 -7.797 10.635 1.00 95.62 117 ASP A O 1
ATOM 875 N N . LEU A 1 118 ? -16.554 -8.745 12.198 1.00 95.38 118 LEU A N 1
ATOM 876 C CA . LEU A 1 118 ? -15.994 -9.707 11.250 1.00 95.38 118 LEU A CA 1
ATOM 877 C C . LEU A 1 118 ? -16.990 -10.799 10.831 1.00 95.38 118 LEU A C 1
ATOM 879 O O . LEU A 1 118 ? -16.790 -11.396 9.774 1.00 95.38 118 LEU A O 1
ATOM 883 N N . ASP A 1 119 ? -18.077 -11.007 11.576 1.00 96.31 119 ASP A N 1
ATOM 884 C CA . ASP A 1 119 ? -19.154 -11.917 11.183 1.00 96.31 119 ASP A CA 1
ATOM 885 C C . ASP A 1 119 ? -19.955 -11.347 9.990 1.00 96.31 119 ASP A C 1
ATOM 887 O O . ASP A 1 119 ? -20.586 -12.098 9.243 1.00 96.31 119 ASP A O 1
ATOM 891 N N . ASP A 1 120 ? -19.868 -10.036 9.726 1.00 96.75 120 ASP A N 1
ATOM 892 C CA . ASP A 1 120 ? -20.496 -9.385 8.570 1.00 96.75 120 ASP A CA 1
ATOM 893 C C . ASP A 1 120 ? -19.689 -9.518 7.267 1.00 96.75 120 ASP A C 1
ATOM 895 O O . ASP A 1 120 ? -20.176 -9.132 6.198 1.00 96.75 120 ASP A O 1
ATOM 899 N N . VAL A 1 121 ? -18.459 -10.046 7.300 1.00 95.44 121 VAL A N 1
ATOM 900 C CA . VAL A 1 121 ? -17.551 -10.064 6.133 1.00 95.44 121 VAL A CA 1
ATOM 901 C C . VAL A 1 121 ? -18.147 -10.808 4.939 1.00 95.44 121 VAL A C 1
ATOM 903 O O . VAL A 1 121 ? -17.979 -10.369 3.795 1.00 95.44 121 VAL A O 1
ATOM 906 N N . ASP A 1 122 ? -18.890 -11.885 5.189 1.00 93.38 122 ASP A N 1
ATOM 907 C CA . ASP A 1 122 ? -19.547 -12.678 4.144 1.00 93.38 122 ASP A CA 1
ATOM 908 C C . ASP A 1 122 ? -20.679 -11.916 3.438 1.00 93.38 122 ASP A C 1
ATOM 910 O O . ASP A 1 122 ? -21.009 -12.222 2.290 1.00 93.38 122 ASP A O 1
ATOM 914 N N . SER A 1 123 ? -21.235 -10.881 4.079 1.00 94.25 123 SER A N 1
ATOM 915 C CA . SER A 1 123 ? -22.243 -9.997 3.480 1.00 94.25 123 SER A CA 1
ATOM 916 C C . SER A 1 123 ? -21.647 -8.955 2.526 1.00 94.25 123 SER A C 1
ATOM 918 O O . SER A 1 123 ? -22.375 -8.363 1.724 1.00 94.25 123 SER A O 1
ATOM 920 N N . LEU A 1 124 ? -20.328 -8.723 2.590 1.00 94.19 124 LEU A N 1
ATOM 921 C CA . LEU A 1 124 ? -19.655 -7.759 1.724 1.00 94.19 124 LEU A CA 1
ATOM 922 C C . LEU A 1 124 ? -19.700 -8.215 0.254 1.00 94.19 124 LEU A C 1
ATOM 924 O O . LEU A 1 124 ? -19.793 -9.418 -0.027 1.00 94.19 124 LEU A O 1
ATOM 928 N N . PRO A 1 125 ? -19.582 -7.276 -0.703 1.00 93.56 125 PRO A N 1
ATOM 929 C CA . PRO A 1 125 ? -19.529 -7.606 -2.119 1.00 93.56 125 PRO A CA 1
ATOM 930 C C . PRO A 1 125 ? -18.481 -8.678 -2.434 1.00 93.56 125 PRO A C 1
ATOM 932 O O . PRO A 1 125 ? -17.378 -8.686 -1.887 1.00 93.56 125 PRO A O 1
ATOM 935 N N . SER A 1 126 ? -18.837 -9.569 -3.355 1.00 90.75 126 SER A N 1
ATOM 936 C CA . SER A 1 126 ? -17.928 -10.550 -3.941 1.00 90.75 126 SER A CA 1
ATOM 937 C C . SER A 1 126 ? -17.772 -10.271 -5.428 1.00 90.75 126 SER A C 1
ATOM 939 O O . SER A 1 126 ? -18.704 -9.800 -6.083 1.00 90.75 126 SER A O 1
ATOM 941 N N . PHE A 1 127 ? -16.584 -10.550 -5.954 1.00 88.81 127 PHE A N 1
ATOM 942 C CA . PHE A 1 127 ? -16.306 -10.470 -7.376 1.00 88.81 127 PHE A CA 1
ATOM 943 C C . PHE A 1 127 ? -15.657 -11.775 -7.816 1.00 88.81 127 PHE A C 1
ATOM 945 O O . PHE A 1 127 ? -14.534 -12.081 -7.428 1.00 88.81 127 PHE A O 1
ATOM 952 N N . ASP A 1 128 ? -16.393 -12.550 -8.605 1.00 82.50 128 ASP A N 1
ATOM 953 C CA . ASP A 1 128 ? -15.886 -13.771 -9.217 1.00 82.50 128 ASP A CA 1
ATOM 954 C C . ASP A 1 128 ? -15.533 -13.467 -10.674 1.00 82.50 128 ASP A C 1
ATOM 956 O O . ASP A 1 128 ? -16.381 -13.507 -11.569 1.00 82.50 128 ASP A O 1
ATOM 960 N N . ALA A 1 129 ? -14.279 -13.076 -10.895 1.00 79.75 129 ALA A N 1
ATOM 961 C CA . ALA A 1 129 ? -13.704 -13.045 -12.228 1.00 79.75 129 ALA A CA 1
ATOM 962 C C . ALA A 1 129 ? -12.813 -14.262 -12.409 1.00 79.75 129 ALA A C 1
ATOM 964 O O . ALA A 1 129 ? -11.829 -14.448 -11.695 1.00 79.75 129 ALA A O 1
ATOM 965 N N . THR A 1 130 ? -13.124 -15.054 -13.430 1.00 81.44 130 THR A N 1
ATOM 966 C CA . THR A 1 130 ? -12.216 -16.097 -13.889 1.00 81.44 130 THR A CA 1
ATOM 967 C C . THR A 1 130 ? -10.940 -15.436 -14.420 1.00 81.44 130 THR A C 1
ATOM 969 O O . THR A 1 130 ? -11.034 -14.616 -15.340 1.00 81.44 130 THR A O 1
ATOM 972 N N . PRO A 1 131 ? -9.753 -15.767 -13.879 1.00 78.56 131 PRO A N 1
ATOM 973 C CA . PRO A 1 131 ? -8.496 -15.280 -14.429 1.00 78.56 131 PRO A CA 1
ATOM 974 C C . PRO A 1 131 ? -8.349 -15.680 -15.906 1.00 78.56 131 PRO A C 1
ATOM 976 O O . PRO A 1 131 ? -8.874 -16.726 -16.307 1.00 78.56 131 PRO A O 1
ATOM 979 N N . PRO A 1 132 ? -7.621 -14.898 -16.724 1.00 82.12 132 PRO A N 1
ATOM 980 C CA . PRO A 1 132 ? -7.288 -15.299 -18.085 1.00 82.12 132 PRO A CA 1
ATOM 981 C C . PRO A 1 132 ? -6.683 -16.707 -18.118 1.00 82.12 132 PRO A C 1
ATOM 983 O O . PRO A 1 132 ? -5.864 -17.074 -17.275 1.00 82.12 132 PRO A O 1
ATOM 986 N N . THR A 1 133 ? -7.099 -17.522 -19.086 1.00 87.25 133 THR A N 1
ATOM 987 C CA . THR A 1 133 ? -6.606 -18.898 -19.218 1.00 87.25 133 THR A CA 1
ATOM 988 C C . THR A 1 133 ? -5.168 -18.916 -19.722 1.00 87.25 133 THR A C 1
ATOM 990 O O . THR A 1 133 ? -4.865 -18.270 -20.724 1.00 87.25 133 THR A O 1
ATOM 993 N N . GLY A 1 134 ? -4.326 -19.754 -19.121 1.00 91.00 134 GLY A N 1
ATOM 994 C CA . GLY A 1 134 ? -2.943 -19.967 -19.546 1.00 91.00 134 GLY A CA 1
ATOM 995 C C . GLY A 1 134 ? -1.944 -19.640 -18.441 1.00 91.00 134 GLY A C 1
ATOM 996 O O . GLY A 1 134 ? -2.313 -19.152 -17.382 1.00 91.00 134 GLY A O 1
ATOM 997 N N . ASP A 1 135 ? -0.677 -19.966 -18.685 1.00 92.38 135 ASP A N 1
ATOM 998 C CA . ASP A 1 135 ? 0.445 -19.603 -17.816 1.00 92.38 135 ASP A CA 1
ATOM 999 C C . ASP A 1 135 ? 0.989 -18.242 -18.287 1.00 92.38 135 ASP A C 1
ATOM 1001 O O . ASP A 1 135 ? 1.556 -18.198 -19.387 1.00 92.38 135 ASP A O 1
ATOM 1005 N N . PRO A 1 136 ? 0.821 -17.145 -17.516 1.00 91.94 136 PRO A N 1
ATOM 1006 C CA . PRO A 1 136 ? 1.261 -15.808 -17.919 1.00 91.94 136 PRO A CA 1
ATOM 1007 C C . PRO A 1 136 ? 2.737 -15.754 -18.318 1.00 91.94 136 PRO A C 1
ATOM 1009 O O . PRO A 1 136 ? 3.083 -15.078 -19.283 1.00 91.94 136 PRO A O 1
ATOM 1012 N N . SER A 1 137 ? 3.594 -16.566 -17.686 1.00 92.75 137 SER A N 1
ATOM 1013 C CA . SER A 1 137 ? 5.031 -16.632 -17.992 1.00 92.75 137 SER A CA 1
ATOM 1014 C C . SER A 1 137 ? 5.354 -17.163 -19.394 1.00 92.75 137 SER A C 1
ATOM 1016 O O . SER A 1 137 ? 6.489 -17.060 -19.861 1.00 92.75 137 SER A O 1
ATOM 1018 N N . ARG A 1 138 ? 4.362 -17.743 -20.080 1.00 94.94 138 ARG A N 1
ATOM 1019 C CA . ARG A 1 138 ? 4.474 -18.288 -21.441 1.00 94.94 138 ARG A CA 1
ATOM 1020 C C . ARG A 1 138 ? 3.723 -17.466 -22.481 1.00 94.94 138 ARG A C 1
ATOM 1022 O O . ARG A 1 138 ? 3.828 -17.772 -23.668 1.00 94.94 138 ARG A O 1
ATOM 1029 N N . ILE A 1 139 ? 2.952 -16.470 -22.059 1.00 95.06 139 ILE A N 1
ATOM 1030 C CA . ILE A 1 139 ? 2.174 -15.612 -22.949 1.00 95.06 139 ILE A CA 1
ATOM 1031 C C . ILE A 1 139 ? 3.017 -14.363 -23.247 1.00 95.06 139 ILE A C 1
ATOM 1033 O O . ILE A 1 139 ? 3.469 -13.710 -22.307 1.00 95.06 139 ILE A O 1
ATOM 1037 N N . PRO A 1 140 ? 3.278 -14.034 -24.527 1.00 94.19 140 PRO A N 1
ATOM 1038 C CA . PRO A 1 140 ? 4.032 -12.837 -24.891 1.00 94.19 140 PRO A CA 1
ATOM 1039 C C . PRO A 1 140 ? 3.418 -11.552 -24.330 1.00 94.19 140 PRO A C 1
ATOM 1041 O O . PRO A 1 140 ? 2.206 -11.348 -24.409 1.00 94.19 140 PRO A O 1
ATOM 1044 N N . TRP A 1 141 ? 4.271 -10.649 -23.852 1.00 92.81 141 TRP A N 1
ATOM 1045 C CA . TRP A 1 141 ? 3.883 -9.270 -23.548 1.00 92.81 141 TRP A CA 1
ATOM 1046 C C . TRP A 1 141 ? 3.231 -8.592 -24.775 1.00 92.81 141 TRP A C 1
ATOM 1048 O O . TRP A 1 141 ? 3.754 -8.743 -25.887 1.00 92.81 141 TRP A O 1
ATOM 1058 N N . PRO A 1 142 ? 2.132 -7.820 -24.615 1.00 92.31 142 PRO A N 1
ATOM 1059 C CA . PRO A 1 142 ? 1.568 -7.311 -23.355 1.00 92.31 142 PRO A CA 1
ATOM 1060 C C . PRO A 1 142 ? 0.473 -8.167 -22.708 1.00 92.31 142 PRO A C 1
ATOM 1062 O O . PRO A 1 142 ? -0.012 -7.803 -21.642 1.00 92.31 142 PRO A O 1
ATOM 1065 N N . ASP A 1 143 ? 0.081 -9.282 -23.324 1.00 91.56 143 ASP A N 1
ATOM 1066 C CA . ASP A 1 143 ? -1.004 -10.124 -22.802 1.00 91.56 143 ASP A CA 1
ATOM 1067 C C . ASP A 1 143 ? -0.526 -11.094 -21.700 1.00 91.56 143 ASP A C 1
ATOM 1069 O O . ASP A 1 143 ? -1.340 -11.732 -21.033 1.00 91.56 143 ASP A O 1
ATOM 1073 N N . GLY A 1 144 ? 0.791 -11.207 -21.501 1.00 92.25 144 GLY A N 1
ATOM 1074 C CA . GLY A 1 144 ? 1.421 -11.938 -20.404 1.00 92.25 144 GLY A CA 1
ATOM 1075 C C . GLY A 1 144 ? 2.843 -11.461 -20.114 1.00 92.25 144 GLY A C 1
ATOM 1076 O O . GLY A 1 144 ? 3.260 -10.391 -20.560 1.00 92.25 144 GLY A O 1
ATOM 1077 N N . ASP A 1 145 ? 3.602 -12.277 -19.388 1.00 92.56 145 ASP A N 1
ATOM 1078 C CA . ASP A 1 145 ? 4.875 -11.884 -18.770 1.00 92.56 145 ASP A CA 1
ATOM 1079 C C . ASP A 1 145 ? 6.105 -12.310 -19.587 1.00 92.56 145 ASP A C 1
ATOM 1081 O O . ASP A 1 145 ? 7.248 -12.067 -19.189 1.00 92.56 145 ASP A O 1
ATOM 1085 N N . LEU A 1 146 ? 5.911 -12.976 -20.732 1.00 92.75 146 LEU A N 1
ATOM 1086 C CA . LEU A 1 146 ? 7.024 -13.415 -21.568 1.00 92.75 146 LEU A CA 1
ATOM 1087 C C . LEU A 1 146 ? 7.595 -12.230 -22.358 1.00 92.75 146 LEU A C 1
ATOM 1089 O O . LEU A 1 146 ? 7.060 -11.820 -23.393 1.00 92.75 146 LEU A O 1
ATOM 1093 N N . LEU A 1 147 ? 8.728 -11.712 -21.886 1.00 90.62 147 LEU A N 1
ATOM 1094 C CA . LEU A 1 147 ? 9.463 -10.643 -22.555 1.00 90.62 147 LEU A CA 1
ATOM 1095 C C . LEU A 1 147 ? 10.389 -11.185 -23.656 1.00 90.62 147 LEU A C 1
ATOM 1097 O O . LEU A 1 147 ? 11.085 -12.185 -23.454 1.00 90.62 147 LEU A O 1
ATOM 1101 N N . PRO A 1 148 ? 10.479 -10.507 -24.815 1.00 80.75 148 PRO A N 1
ATOM 1102 C CA . PRO A 1 148 ? 11.510 -10.808 -25.797 1.00 80.75 148 PRO A CA 1
ATOM 1103 C C . PRO A 1 148 ? 12.877 -10.408 -25.220 1.00 80.75 148 PRO A C 1
ATOM 1105 O O . PRO A 1 148 ? 13.064 -9.257 -24.831 1.00 80.75 148 PRO A O 1
ATOM 1108 N N . GLY A 1 149 ? 13.846 -11.330 -25.184 1.00 82.00 149 GLY A N 1
ATOM 1109 C CA . GLY A 1 149 ? 15.212 -11.111 -24.667 1.00 82.00 149 GLY A CA 1
ATOM 1110 C C . GLY A 1 149 ? 16.086 -10.168 -25.512 1.00 82.00 149 GLY A C 1
ATOM 1111 O O . GLY A 1 149 ? 17.293 -10.370 -25.633 1.00 82.00 149 GLY A O 1
ATOM 1112 N N . ASN A 1 150 ? 15.481 -9.172 -26.155 1.00 83.50 150 ASN A N 1
ATOM 1113 C CA . ASN A 1 150 ? 16.126 -8.254 -27.077 1.00 83.50 150 ASN A CA 1
ATOM 1114 C C . ASN A 1 150 ? 16.831 -7.126 -26.302 1.00 83.50 150 ASN A C 1
ATOM 1116 O O . ASN A 1 150 ? 16.279 -6.612 -25.326 1.00 83.50 150 ASN A O 1
ATOM 1120 N N . PRO A 1 151 ? 18.001 -6.654 -26.765 1.00 86.62 151 PRO A N 1
ATOM 1121 C CA . PRO A 1 151 ? 18.696 -5.538 -26.129 1.00 86.62 151 PRO A CA 1
ATOM 1122 C C . PRO A 1 151 ? 17.879 -4.238 -26.196 1.00 86.62 151 PRO A C 1
ATOM 1124 O O . PRO A 1 151 ? 16.990 -4.075 -27.043 1.00 86.62 151 PRO A O 1
ATOM 1127 N N . ILE A 1 152 ? 18.169 -3.293 -25.294 1.00 87.69 152 ILE A N 1
ATOM 1128 C CA . ILE A 1 152 ? 17.650 -1.909 -25.319 1.00 87.69 152 ILE A CA 1
ATOM 1129 C C . ILE A 1 152 ? 17.882 -1.299 -26.718 1.00 87.69 152 ILE A C 1
ATOM 1131 O O . ILE A 1 152 ? 18.959 -1.516 -27.275 1.00 87.69 152 ILE A O 1
ATOM 1135 N N . PRO A 1 153 ? 16.899 -0.601 -27.336 1.00 90.56 153 PRO A N 1
ATOM 1136 C CA . PRO A 1 153 ? 17.086 -0.038 -28.671 1.00 90.56 153 PRO A CA 1
ATOM 1137 C C . PRO A 1 153 ? 18.246 0.958 -28.678 1.00 90.56 153 PRO A C 1
ATOM 1139 O O . PRO A 1 153 ? 18.357 1.763 -27.758 1.00 90.56 153 PRO A O 1
ATOM 1142 N N . GLU A 1 154 ? 19.051 0.974 -29.741 1.00 92.69 154 GLU A N 1
ATOM 1143 C CA . GLU A 1 154 ? 20.196 1.897 -29.867 1.00 92.69 154 GLU A CA 1
ATOM 1144 C C . GLU A 1 154 ? 19.790 3.381 -29.833 1.00 92.69 154 GLU A C 1
ATOM 1146 O O . GLU A 1 154 ? 20.601 4.252 -29.530 1.00 92.69 154 GLU A O 1
ATOM 1151 N N . THR A 1 155 ? 18.519 3.681 -30.116 1.00 93.38 155 THR A N 1
ATOM 1152 C CA . THR A 1 155 ? 17.944 5.029 -30.015 1.00 93.38 155 THR A CA 1
ATOM 1153 C C . THR A 1 155 ? 17.736 5.497 -28.573 1.00 93.38 155 THR A C 1
ATOM 1155 O O . THR A 1 155 ? 17.526 6.689 -28.347 1.00 93.38 155 THR A O 1
ATOM 1158 N N . VAL A 1 156 ? 17.780 4.590 -27.595 1.00 95.38 156 VAL A N 1
ATOM 1159 C CA . VAL A 1 156 ? 17.638 4.898 -26.171 1.00 95.38 156 VAL A CA 1
ATOM 1160 C C . VAL A 1 156 ? 19.022 5.076 -25.558 1.00 95.38 156 VA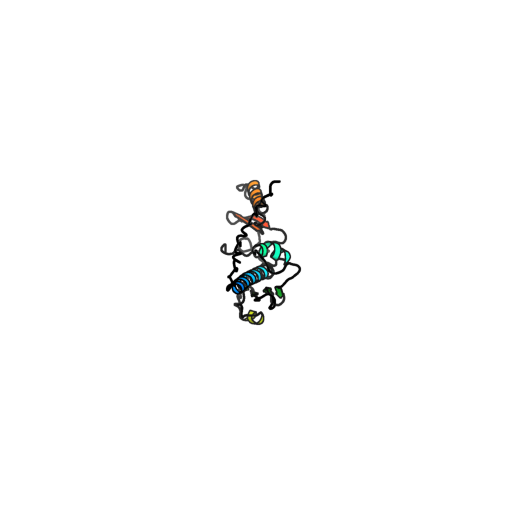L A C 1
ATOM 1162 O O . VAL A 1 156 ? 19.865 4.181 -25.591 1.00 95.38 156 VAL A O 1
ATOM 1165 N N . ASN A 1 157 ? 19.253 6.229 -24.935 1.00 96.50 157 ASN A N 1
ATOM 1166 C CA . ASN A 1 157 ? 20.470 6.463 -24.167 1.00 96.50 157 ASN A CA 1
ATOM 1167 C C . ASN A 1 157 ? 20.418 5.665 -22.851 1.00 96.50 157 ASN A C 1
ATOM 1169 O O . ASN A 1 157 ? 19.773 6.086 -21.890 1.00 96.50 157 ASN A O 1
ATOM 1173 N N . ALA A 1 158 ? 21.116 4.527 -22.808 1.00 95.00 158 ALA A N 1
ATOM 1174 C CA . ALA A 1 158 ? 21.136 3.635 -21.648 1.00 95.00 158 ALA A CA 1
ATOM 1175 C C . ALA A 1 158 ? 21.670 4.311 -20.372 1.00 95.00 158 ALA A C 1
ATOM 1177 O O . ALA A 1 158 ? 21.151 4.062 -19.288 1.00 95.00 158 ALA A O 1
ATOM 1178 N N . ALA A 1 159 ? 22.655 5.209 -20.490 1.00 96.81 159 ALA A N 1
ATOM 1179 C CA . ALA A 1 159 ? 23.193 5.932 -19.338 1.00 96.81 159 ALA A CA 1
ATOM 1180 C C . ALA A 1 159 ? 22.171 6.922 -18.760 1.00 96.81 159 ALA A C 1
ATOM 1182 O O . ALA A 1 159 ? 22.032 7.025 -17.545 1.00 96.81 159 ALA A O 1
ATOM 1183 N N . ALA A 1 160 ? 21.419 7.616 -19.619 1.00 97.50 160 ALA A N 1
ATOM 1184 C CA . ALA A 1 160 ? 20.347 8.504 -19.173 1.00 97.50 160 ALA A CA 1
ATOM 1185 C C . ALA A 1 160 ? 19.184 7.725 -18.532 1.00 97.50 160 ALA A C 1
ATOM 1187 O O . ALA A 1 160 ? 18.637 8.167 -17.525 1.00 97.50 160 ALA A O 1
ATOM 1188 N N . LEU A 1 161 ? 18.832 6.558 -19.085 1.00 97.31 161 LEU A N 1
ATOM 1189 C CA . LEU A 1 161 ? 17.808 5.674 -18.521 1.00 97.31 161 LEU A CA 1
ATOM 1190 C C . LEU A 1 161 ? 18.209 5.156 -17.135 1.00 97.31 161 LEU A C 1
ATOM 1192 O O . LEU A 1 161 ? 17.407 5.216 -16.205 1.00 97.31 161 LEU A O 1
ATOM 1196 N N . GLN A 1 162 ? 19.462 4.719 -16.982 1.00 97.56 162 GLN A N 1
ATOM 1197 C CA . GLN A 1 162 ? 19.991 4.289 -15.692 1.00 97.56 162 GLN A CA 1
ATOM 1198 C C . GLN A 1 162 ? 20.000 5.442 -14.683 1.00 97.56 162 GLN A C 1
ATOM 1200 O O . GLN A 1 162 ? 19.504 5.269 -13.578 1.00 97.56 162 GLN A O 1
ATOM 1205 N N . ALA A 1 163 ? 20.455 6.636 -15.077 1.00 97.81 163 ALA A N 1
ATOM 1206 C CA . ALA A 1 163 ? 20.447 7.806 -14.198 1.00 97.81 163 ALA A CA 1
ATOM 1207 C C . ALA A 1 163 ? 19.030 8.193 -13.734 1.00 97.81 163 ALA A C 1
ATOM 1209 O O . ALA A 1 163 ? 18.843 8.568 -12.580 1.00 97.81 163 ALA A O 1
ATOM 1210 N N . ALA A 1 164 ? 18.022 8.078 -14.605 1.00 96.88 164 ALA A N 1
ATOM 1211 C CA . ALA A 1 164 ? 16.625 8.300 -14.231 1.00 96.88 164 ALA A CA 1
ATOM 1212 C C . ALA A 1 164 ? 16.101 7.219 -13.271 1.00 96.88 164 ALA A C 1
ATOM 1214 O O . ALA A 1 164 ? 15.373 7.528 -12.330 1.00 96.88 164 ALA A O 1
ATOM 1215 N N . SER A 1 165 ? 16.489 5.961 -13.496 1.00 97.75 165 SER A N 1
ATOM 1216 C CA . SER A 1 165 ? 16.197 4.849 -12.592 1.00 97.75 165 SER A CA 1
ATOM 1217 C C . SER A 1 165 ? 16.821 5.062 -11.217 1.00 97.75 165 SER A C 1
ATOM 1219 O O . SER A 1 165 ? 16.135 4.913 -10.214 1.00 97.75 165 SER A O 1
ATOM 1221 N N . ASP A 1 166 ? 18.093 5.445 -11.151 1.00 97.44 166 ASP A N 1
ATOM 1222 C CA . ASP A 1 166 ? 18.776 5.699 -9.882 1.00 97.44 166 ASP A CA 1
ATOM 1223 C C . ASP A 1 166 ? 18.138 6.878 -9.160 1.00 97.44 166 ASP A C 1
ATOM 1225 O O . ASP A 1 166 ? 17.739 6.735 -8.013 1.00 97.44 166 ASP A O 1
ATOM 1229 N N . TRP A 1 167 ? 17.883 7.983 -9.865 1.00 95.88 167 TRP A N 1
ATOM 1230 C CA . TRP A 1 167 ? 17.164 9.125 -9.304 1.00 95.88 167 TRP A CA 1
ATOM 1231 C C . TRP A 1 167 ? 15.783 8.760 -8.753 1.00 95.88 167 TRP A C 1
ATOM 1233 O O . TRP A 1 167 ? 15.365 9.349 -7.765 1.00 95.88 167 TRP A O 1
ATOM 1243 N N . ALA A 1 168 ? 15.058 7.818 -9.362 1.00 95.75 168 ALA A N 1
ATOM 1244 C CA . ALA A 1 168 ? 13.751 7.401 -8.859 1.00 95.75 168 ALA A CA 1
ATOM 1245 C C . ALA A 1 168 ? 13.855 6.649 -7.521 1.00 95.75 168 ALA A C 1
ATOM 1247 O O . ALA A 1 168 ? 12.986 6.822 -6.671 1.00 95.75 168 ALA A O 1
ATOM 1248 N N . PHE A 1 169 ? 14.897 5.840 -7.320 1.00 96.19 169 PHE A N 1
ATOM 1249 C CA . PHE A 1 169 ? 15.095 5.046 -6.098 1.00 96.19 169 PHE A CA 1
ATOM 1250 C C . PHE A 1 169 ? 15.930 5.764 -5.027 1.00 96.19 169 PHE A C 1
ATOM 1252 O O . PHE A 1 169 ? 15.798 5.464 -3.846 1.00 96.19 169 PHE A O 1
ATOM 1259 N N . GLU A 1 170 ? 16.766 6.720 -5.422 1.00 94.62 170 GLU A N 1
ATOM 1260 C CA . GLU A 1 170 ? 17.669 7.481 -4.559 1.00 94.62 170 GLU A CA 1
ATOM 1261 C C . GLU A 1 170 ? 17.189 8.935 -4.505 1.00 94.62 170 GLU A C 1
ATOM 1263 O O . GLU A 1 170 ? 17.670 9.821 -5.216 1.00 94.62 170 GLU A O 1
ATOM 1268 N N . ARG A 1 171 ? 16.161 9.170 -3.683 1.00 89.75 171 ARG A N 1
ATOM 1269 C CA . ARG A 1 171 ? 15.547 10.487 -3.484 1.00 89.75 171 ARG A CA 1
ATOM 1270 C C . ARG A 1 171 ? 16.137 11.163 -2.249 1.00 89.75 171 ARG A C 1
ATOM 1272 O O . ARG A 1 171 ? 16.280 10.540 -1.205 1.00 89.75 171 ARG A O 1
ATOM 1279 N N . ASP A 1 172 ? 16.365 12.472 -2.336 1.00 89.75 172 ASP A N 1
ATOM 1280 C CA . ASP A 1 172 ? 16.817 13.286 -1.193 1.00 89.75 172 ASP A CA 1
ATOM 1281 C C . ASP A 1 172 ? 15.721 13.505 -0.128 1.00 89.75 172 ASP A C 1
ATOM 1283 O O . ASP A 1 172 ? 15.963 14.131 0.905 1.00 89.75 172 ASP A O 1
ATOM 1287 N N . THR A 1 173 ? 14.499 13.029 -0.381 1.00 87.38 173 THR A N 1
ATOM 1288 C CA . THR A 1 173 ? 13.342 13.166 0.511 1.00 87.38 173 THR A CA 1
ATOM 1289 C C . THR A 1 173 ? 12.979 11.807 1.106 1.00 87.38 173 THR A C 1
ATOM 1291 O O . THR A 1 173 ? 12.601 10.917 0.336 1.00 87.38 173 THR A O 1
ATOM 1294 N N . PRO A 1 174 ? 13.035 11.633 2.437 1.00 83.75 174 PRO A N 1
ATOM 1295 C CA . PRO A 1 174 ? 12.746 10.350 3.077 1.00 83.75 174 PRO A CA 1
ATOM 1296 C C . PRO A 1 174 ? 11.288 9.893 2.902 1.00 83.75 174 PRO A C 1
ATOM 1298 O O . PRO A 1 174 ? 11.002 8.712 3.056 1.00 83.75 174 PRO A O 1
ATOM 1301 N N . GLU A 1 175 ? 10.368 10.796 2.554 1.00 85.38 175 GLU A N 1
ATOM 1302 C CA . GLU A 1 175 ? 8.957 10.484 2.301 1.00 85.38 175 GLU A CA 1
ATOM 1303 C C . GLU A 1 175 ? 8.715 9.841 0.924 1.00 85.38 175 GLU A C 1
ATOM 1305 O O . GLU A 1 175 ? 7.631 9.317 0.669 1.00 85.38 175 GLU A O 1
ATOM 1310 N N . GLN A 1 176 ? 9.691 9.903 0.009 1.00 89.12 176 GLN A N 1
ATOM 1311 C CA . GLN A 1 176 ? 9.579 9.318 -1.328 1.00 89.12 176 GLN A CA 1
ATOM 1312 C C . GLN A 1 176 ? 10.299 7.971 -1.375 1.00 89.12 176 GLN A C 1
ATOM 1314 O O . GLN A 1 176 ? 11.506 7.909 -1.592 1.00 89.12 176 GLN A O 1
ATOM 1319 N N . ASP A 1 177 ? 9.528 6.900 -1.208 1.00 90.94 177 ASP A N 1
ATOM 1320 C CA . ASP A 1 177 ? 10.005 5.517 -1.241 1.00 90.94 177 ASP A CA 1
ATOM 1321 C C . ASP A 1 177 ? 9.459 4.803 -2.490 1.00 90.94 177 ASP A C 1
ATOM 1323 O O . ASP A 1 177 ? 8.283 4.433 -2.565 1.00 90.94 177 ASP A O 1
ATOM 1327 N N . THR A 1 178 ? 10.299 4.672 -3.518 1.00 94.25 178 THR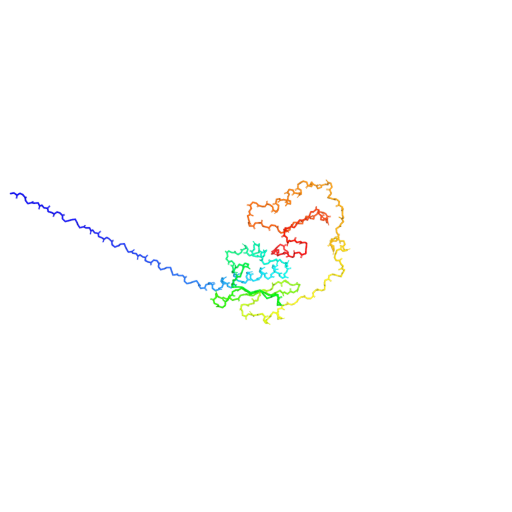 A N 1
ATOM 1328 C CA . THR A 1 178 ? 9.908 4.061 -4.795 1.00 94.25 178 THR A CA 1
ATOM 1329 C C . THR A 1 178 ? 9.911 2.541 -4.684 1.00 94.25 178 THR A C 1
ATOM 1331 O O . THR A 1 178 ? 10.963 1.927 -4.537 1.00 94.25 178 THR A O 1
ATOM 1334 N N . LEU A 1 179 ? 8.737 1.922 -4.840 1.00 94.69 179 LEU A N 1
ATOM 1335 C CA . LEU A 1 179 ? 8.590 0.460 -4.799 1.00 94.69 179 LEU A CA 1
ATOM 1336 C C . LEU A 1 179 ? 8.953 -0.218 -6.125 1.00 94.69 179 LEU A C 1
ATOM 1338 O O . LEU A 1 179 ? 9.541 -1.297 -6.139 1.00 94.69 179 LEU A O 1
ATOM 1342 N N . SER A 1 180 ? 8.599 0.405 -7.248 1.00 95.62 180 SER A N 1
ATOM 1343 C CA . SER A 1 180 ? 8.789 -0.163 -8.582 1.00 95.62 180 SER A CA 1
ATOM 1344 C C . SER A 1 180 ? 8.891 0.930 -9.640 1.00 95.62 180 SER A C 1
ATOM 1346 O O . SER A 1 180 ? 8.165 1.923 -9.571 1.00 95.62 180 SER A O 1
ATOM 1348 N N . LEU A 1 181 ? 9.719 0.709 -10.658 1.00 96.50 181 LEU A N 1
ATOM 1349 C CA . LEU A 1 181 ? 9.795 1.538 -11.857 1.00 96.50 181 LEU A CA 1
ATOM 1350 C C . LEU A 1 181 ? 9.715 0.652 -13.097 1.00 96.50 181 LEU A C 1
ATOM 1352 O O . LEU A 1 181 ? 10.583 -0.194 -13.308 1.00 96.50 181 LEU A O 1
ATOM 1356 N N . LEU A 1 182 ? 8.721 0.917 -13.942 1.00 95.00 182 LEU A N 1
ATOM 1357 C CA . LEU A 1 182 ? 8.554 0.291 -15.248 1.00 95.00 182 LEU A CA 1
ATOM 1358 C C . LEU A 1 182 ? 8.581 1.369 -16.333 1.00 95.00 182 LEU A C 1
ATOM 1360 O O . LEU A 1 182 ? 7.842 2.351 -16.254 1.00 95.00 182 LEU A O 1
ATOM 1364 N N . VAL A 1 183 ? 9.409 1.186 -17.363 1.00 95.38 183 VAL A N 1
ATOM 1365 C CA . VAL A 1 183 ? 9.463 2.088 -18.522 1.00 95.38 183 VAL A CA 1
ATOM 1366 C C . VAL A 1 183 ? 9.104 1.316 -19.783 1.00 95.38 183 VAL A C 1
ATOM 1368 O O . VAL A 1 183 ? 9.843 0.431 -20.224 1.00 95.38 183 VAL A O 1
ATOM 1371 N N . VAL A 1 184 ? 7.979 1.695 -20.390 1.00 94.12 184 VAL A N 1
ATOM 1372 C CA . VAL A 1 184 ? 7.499 1.144 -21.660 1.00 94.12 184 VAL A CA 1
ATOM 1373 C C . VAL A 1 184 ? 7.715 2.169 -22.767 1.00 94.12 184 VAL A C 1
ATOM 1375 O O . VAL A 1 184 ? 7.239 3.299 -22.688 1.00 94.12 184 VAL A O 1
ATOM 1378 N N . HIS A 1 185 ? 8.406 1.770 -23.830 1.00 92.81 185 HIS A N 1
ATOM 1379 C CA . HIS A 1 185 ? 8.631 2.596 -25.009 1.00 92.81 185 HIS A CA 1
ATOM 1380 C C . HIS A 1 185 ? 8.242 1.817 -26.266 1.00 92.81 185 HIS A C 1
ATOM 1382 O O . HIS A 1 185 ? 8.746 0.722 -26.506 1.00 92.81 185 HIS A O 1
ATOM 1388 N N . GLN A 1 186 ? 7.321 2.377 -27.059 1.00 91.44 186 GLN A N 1
ATOM 1389 C CA . GLN A 1 186 ? 6.790 1.748 -28.280 1.00 91.44 186 GLN A CA 1
ATOM 1390 C C . GLN A 1 186 ? 6.274 0.314 -28.047 1.00 91.44 186 GLN A C 1
ATOM 1392 O O . GLN A 1 186 ? 6.564 -0.601 -28.812 1.00 91.44 186 GLN A O 1
ATOM 1397 N N . GLY A 1 187 ? 5.533 0.114 -26.951 1.00 91.12 187 GLY A N 1
ATOM 1398 C CA . GLY A 1 187 ? 4.958 -1.184 -26.579 1.00 91.12 187 GLY A CA 1
ATOM 1399 C C . GLY A 1 187 ? 5.952 -2.180 -25.977 1.00 91.12 187 GLY A C 1
ATOM 1400 O O . GLY A 1 187 ? 5.550 -3.281 -25.616 1.00 91.12 187 GLY A O 1
ATOM 1401 N N . ARG A 1 188 ? 7.230 -1.810 -25.828 1.00 91.25 188 ARG A N 1
ATOM 1402 C CA . ARG A 1 188 ? 8.271 -2.671 -25.265 1.00 91.25 188 ARG A CA 1
ATOM 1403 C C . ARG A 1 188 ? 8.701 -2.188 -23.889 1.00 91.25 188 ARG A C 1
ATOM 1405 O O . ARG A 1 188 ? 9.010 -1.009 -23.728 1.00 91.25 188 ARG A O 1
ATOM 1412 N N . ILE A 1 189 ? 8.808 -3.100 -22.931 1.00 93.69 189 ILE A N 1
ATOM 1413 C CA . ILE A 1 189 ? 9.495 -2.815 -21.670 1.00 93.69 189 ILE A CA 1
ATOM 1414 C C . ILE A 1 189 ? 10.990 -2.643 -21.974 1.00 93.69 189 ILE A C 1
ATOM 1416 O O . ILE A 1 189 ? 11.619 -3.490 -22.615 1.00 93.69 189 ILE A O 1
ATOM 1420 N N . ILE A 1 190 ? 11.540 -1.489 -21.602 1.00 94.25 190 ILE A N 1
ATOM 1421 C CA . ILE A 1 190 ? 12.961 -1.153 -21.791 1.00 94.25 190 ILE A CA 1
ATOM 1422 C C . ILE A 1 190 ? 13.715 -1.021 -20.468 1.00 94.25 190 ILE A C 1
ATOM 1424 O O . ILE A 1 190 ? 14.942 -1.009 -20.486 1.00 94.25 190 ILE A O 1
ATOM 1428 N N . HIS A 1 191 ? 12.994 -0.927 -19.349 1.00 94.81 191 HIS A N 1
ATOM 1429 C CA . HIS A 1 191 ? 13.546 -0.900 -18.000 1.00 94.81 191 HIS A CA 1
ATOM 1430 C C . HIS A 1 191 ? 12.504 -1.384 -17.002 1.00 94.81 191 HIS A C 1
ATOM 1432 O O . HIS A 1 191 ? 11.343 -0.982 -17.089 1.00 94.81 191 HIS A O 1
ATOM 1438 N N . GLU A 1 192 ? 12.942 -2.194 -16.048 1.00 95.00 192 GLU A N 1
ATOM 1439 C CA . GLU A 1 192 ? 12.140 -2.671 -14.929 1.00 95.00 192 GLU A CA 1
ATOM 1440 C C . GLU A 1 192 ? 13.054 -2.805 -13.706 1.00 95.00 192 GLU A C 1
ATOM 1442 O O . GLU A 1 192 ? 14.130 -3.400 -13.786 1.00 95.00 192 GLU A O 1
ATOM 1447 N N . ARG A 1 193 ? 12.661 -2.196 -12.585 1.00 97.00 193 ARG A N 1
ATOM 1448 C CA . ARG A 1 193 ? 13.394 -2.250 -11.314 1.00 97.00 193 ARG A CA 1
ATOM 1449 C C . ARG A 1 193 ? 12.404 -2.272 -10.159 1.00 97.00 193 ARG A C 1
ATOM 1451 O O . ARG A 1 193 ? 11.433 -1.516 -10.172 1.00 97.00 193 ARG A O 1
ATOM 1458 N N . TYR A 1 194 ? 12.703 -3.077 -9.148 1.00 97.19 194 TYR A N 1
ATOM 1459 C CA . TYR A 1 194 ? 11.915 -3.204 -7.925 1.00 97.19 194 TYR A CA 1
ATOM 1460 C C . TYR A 1 194 ? 12.768 -2.912 -6.693 1.00 97.19 194 TYR A C 1
ATOM 1462 O O . TYR A 1 194 ? 13.982 -3.135 -6.704 1.00 97.19 194 TYR A O 1
ATOM 1470 N N . ALA A 1 195 ? 12.130 -2.396 -5.646 1.00 95.62 195 ALA A N 1
ATOM 1471 C CA . ALA A 1 195 ? 12.733 -2.252 -4.329 1.00 95.62 195 ALA A CA 1
ATOM 1472 C C . ALA A 1 195 ? 12.903 -3.618 -3.647 1.00 95.62 195 ALA A C 1
ATOM 1474 O O . ALA A 1 195 ? 12.349 -4.630 -4.074 1.00 95.62 195 ALA A O 1
ATOM 1475 N N . GLU A 1 196 ? 13.661 -3.649 -2.553 1.00 93.00 196 GLU A N 1
ATOM 1476 C CA . GLU A 1 196 ? 13.836 -4.866 -1.764 1.00 93.00 196 GLU A CA 1
ATOM 1477 C C . GLU A 1 196 ? 12.492 -5.400 -1.236 1.00 93.00 196 GLU A C 1
ATOM 1479 O O . GLU A 1 196 ? 11.699 -4.675 -0.627 1.00 93.00 196 GLU A O 1
ATOM 1484 N N . GLY A 1 197 ? 12.245 -6.692 -1.471 1.00 92.06 197 GLY A N 1
ATOM 1485 C CA . GLY A 1 197 ? 11.004 -7.361 -1.078 1.00 92.06 197 GLY A CA 1
ATOM 1486 C C . GLY A 1 197 ? 9.777 -6.939 -1.892 1.00 92.06 197 GLY A C 1
ATOM 1487 O O . GLY A 1 197 ? 8.663 -7.173 -1.431 1.00 92.06 197 GLY A O 1
ATOM 1488 N N . ILE A 1 198 ? 9.977 -6.304 -3.052 1.00 96.06 198 ILE A N 1
ATOM 1489 C CA . ILE A 1 198 ? 8.956 -6.016 -4.061 1.00 96.06 198 ILE A CA 1
ATOM 1490 C C . ILE A 1 198 ? 9.334 -6.769 -5.338 1.00 96.06 198 ILE A C 1
ATOM 1492 O O . ILE A 1 198 ? 10.508 -6.864 -5.699 1.00 96.06 198 ILE A O 1
ATOM 1496 N N . ASP A 1 199 ? 8.336 -7.286 -6.037 1.00 94.50 199 ASP A N 1
ATOM 1497 C CA . ASP A 1 199 ? 8.485 -7.920 -7.341 1.00 94.50 199 ASP A CA 1
ATOM 1498 C C . ASP A 1 199 ? 7.318 -7.550 -8.267 1.00 94.50 199 ASP A C 1
ATOM 1500 O O . ASP A 1 199 ? 6.432 -6.767 -7.912 1.00 94.50 199 ASP A O 1
ATOM 1504 N N . ARG A 1 200 ? 7.317 -8.118 -9.474 1.00 92.31 200 ARG A N 1
ATOM 1505 C CA . ARG A 1 200 ? 6.269 -7.888 -10.476 1.00 92.31 200 ARG A CA 1
ATOM 1506 C C . ARG A 1 200 ? 4.870 -8.326 -10.034 1.00 92.31 200 ARG A C 1
ATOM 1508 O O . ARG A 1 200 ? 3.891 -7.814 -10.566 1.00 92.31 200 ARG A O 1
ATOM 1515 N N . ASP A 1 201 ? 4.778 -9.255 -9.084 1.00 91.69 201 ASP A N 1
ATOM 1516 C CA . ASP A 1 201 ? 3.515 -9.814 -8.598 1.00 91.69 201 ASP A CA 1
ATOM 1517 C C . ASP A 1 201 ? 2.954 -8.995 -7.416 1.00 91.69 201 ASP A C 1
ATOM 1519 O O . ASP A 1 201 ? 1.793 -9.150 -7.014 1.00 91.69 201 ASP A O 1
ATOM 1523 N N . THR A 1 202 ? 3.753 -8.065 -6.883 1.00 95.06 202 THR A N 1
ATOM 1524 C CA . THR A 1 202 ? 3.382 -7.181 -5.780 1.00 95.06 202 THR A CA 1
ATOM 1525 C C . THR A 1 202 ? 2.398 -6.103 -6.242 1.00 95.06 202 THR A C 1
ATOM 1527 O O . THR A 1 202 ? 2.756 -5.087 -6.844 1.00 95.06 202 THR A O 1
ATOM 1530 N N . ARG A 1 203 ? 1.117 -6.278 -5.905 1.00 93.06 203 ARG A N 1
ATOM 1531 C CA . ARG A 1 203 ? 0.073 -5.281 -6.194 1.00 93.06 203 ARG A CA 1
ATOM 1532 C C . ARG A 1 203 ? 0.278 -4.034 -5.344 1.00 93.06 203 ARG A C 1
ATOM 1534 O O . ARG A 1 203 ? 0.333 -4.127 -4.124 1.00 93.06 203 ARG A O 1
ATOM 1541 N N . THR A 1 204 ? 0.313 -2.860 -5.963 1.00 90.00 204 THR A N 1
ATOM 1542 C CA . THR A 1 204 ? 0.520 -1.586 -5.254 1.00 90.00 204 THR A CA 1
ATOM 1543 C C . THR A 1 204 ? -0.732 -0.718 -5.323 1.00 90.00 204 THR A C 1
ATOM 1545 O O . THR A 1 204 ? -1.406 -0.659 -6.349 1.00 90.00 204 THR A O 1
ATOM 1548 N N . ARG A 1 205 ? -1.057 -0.022 -4.229 1.00 89.19 205 ARG A N 1
ATOM 1549 C CA . ARG A 1 205 ? -2.157 0.949 -4.199 1.00 89.19 205 ARG A CA 1
ATOM 1550 C C . ARG A 1 205 ? -1.773 2.201 -4.991 1.00 89.19 205 ARG A C 1
ATOM 1552 O O . ARG A 1 205 ? -0.791 2.858 -4.666 1.00 89.19 205 ARG A O 1
ATOM 1559 N N . THR A 1 206 ? -2.583 2.563 -5.980 1.00 89.06 206 THR A N 1
ATOM 1560 C CA . THR A 1 206 ? -2.298 3.661 -6.924 1.00 89.06 206 THR A CA 1
ATOM 1561 C C . THR A 1 206 ? -3.136 4.919 -6.698 1.00 89.06 206 THR A C 1
ATOM 1563 O O . THR A 1 206 ? -2.896 5.934 -7.349 1.00 89.06 206 THR A O 1
ATOM 1566 N N . TRP A 1 207 ? -4.110 4.887 -5.782 1.00 86.38 207 TRP A N 1
ATOM 1567 C CA . TRP A 1 207 ? -5.061 5.986 -5.571 1.00 86.38 207 TRP A CA 1
ATOM 1568 C C . TRP A 1 207 ? -5.721 6.414 -6.894 1.00 86.38 207 TRP A C 1
ATOM 1570 O O . TRP A 1 207 ? -6.171 5.569 -7.661 1.00 86.38 207 TRP A O 1
ATOM 1580 N N . SER A 1 208 ? -5.768 7.716 -7.170 1.00 85.75 208 SER A N 1
ATOM 1581 C CA . SER A 1 208 ? -6.380 8.297 -8.367 1.00 85.75 208 SER A CA 1
ATOM 1582 C C . SER A 1 208 ? -5.552 8.134 -9.648 1.00 85.75 208 SER A C 1
ATOM 1584 O O . SER A 1 208 ? -5.904 8.731 -10.660 1.00 85.75 208 SER A O 1
ATOM 1586 N N . THR A 1 209 ? -4.418 7.427 -9.610 1.00 80.31 209 THR A N 1
ATOM 1587 C CA . THR A 1 209 ? -3.587 7.193 -10.802 1.00 80.31 209 THR A CA 1
ATOM 1588 C C . THR A 1 209 ? -4.126 6.063 -11.684 1.00 80.31 209 THR A C 1
ATOM 1590 O O . THR A 1 209 ? -3.802 6.044 -12.869 1.00 80.31 209 THR A O 1
ATOM 1593 N N . ALA A 1 210 ? -4.912 5.136 -11.120 1.00 55.44 210 ALA A N 1
ATOM 1594 C CA . ALA A 1 210 ? -5.552 4.053 -11.876 1.00 55.44 210 ALA A CA 1
ATOM 1595 C C . ALA A 1 210 ? -6.765 4.529 -12.687 1.00 55.44 210 ALA A C 1
ATOM 1597 O O . ALA A 1 210 ? -7.494 5.424 -12.201 1.00 55.44 210 ALA A O 1
#

pLDDT: mean 88.63, std 14.33, range [39.59, 98.75]

Secondary structure (DSSP, 8-state):
-PPP-----------------------TTHHHHHHHHHHHHHHHHHIIIIIS---HHHIIIIIGGGSSS-SSBTTB-SEEEETTTTEEEE--TTTS--EEEEEETTTEEEEPPTT--GGGGGGS----PPPPSS-GGGSBTTTSSB---PPPPTTS-HHHHHHHHHHHHS-SSTT----EEEEEETTEEEEEEE-TT--TT-----GGG-

Radius of gyration: 29.73 Å; chains: 1; bounding box: 45×87×100 Å

Foldseek 3Di:
DDDDDDDDDDDDDDPPPPPPPPPPDDPPCPQVVVQVLQLQLFQLQLCCCPVQVHDQQCSVQQRCVVPPDAADDPVDGQKDQDPPQSKIWHHDPVGHQIWMWGQAPPPGIDTDDSPDDSVCVVVDDHDDDDPDDDDLCPDEPPVGDPADPDAQDPVDDPVVVVVVVCCQCDDPDSNRHDAKDWDDDPRHTHDIDGDPPHDPSRDDDDPPPD